Protein AF-A0A366EDT1-F1 (afdb_monomer_lite)

pLDDT: mean 86.09, std 11.13, range [44.91, 98.25]

Foldseek 3Di:
DPPVVVVVVVVVVVVVVVVVVVVVVVVVVVVVVVVVVVVVVVVVVVVVVVVVVVVVVVLVVVLVVLVVVVVVLLVLLVVLLVLLVVLLVLLCVLLVLLLCLLQVDALVCNLCCVPVPVPVSPLVVQDPVSLVVSCVSSVVSVVSDVSLDDVLVVLSVLLNVLSSVSSVLSNVCSVVSHRDRSLVDVVNVVSLCVQQPVNLVVQPCNHSCRSVVSNVSSVVVSVVSSCVSNVCPVVVVVSVVVSVVVVVVVVVVVVVVD

Sequence (258 aa):
MGILTSILAWLGGGSIVLFGLFKWIGKITNDRFKIKWQHENQKDIEGFKALVSSNTEFLKASLASLANEYSTAQERRLVAVENLWNCIILIRKYNSPIINFYSILLPKEYKTVLYENKEFLGVERISEDTLYDLNLKVDNIEQHRPFIGENLWNLFYLYRAFMLRMCYLFIKGRKKEDIKSWSEDKHLIEIANYLLGEKLKTVEVSSLSSLQTIIGLFEQKIITEMEKLISGKTASEISFNEAKKILELINEVDKDKY

Radius of gyration: 41.83 Å; chains: 1; bounding box: 77×28×142 Å

Organism: NCBI:txid189382

Secondary structure (DSSP, 8-state):
--HHHHHHHHHHHHHHHHHHHHHHHHHHHHHHHHHHHHHHHHHHHHHHHHHHHHHHHHHHHHHHHHHHHHHHHHHHHHHHHHHHHHHHHHHHHHHHHHHHHHHHS-GGGHHHHHHH-TTGGGGGG--HHHHHHHHHHHHGGGGGHHHH-HHHHHHHHHHHHHHHHHHHHHHHHHHHT-PPPGGG-HHHHHHHHHHHTHHHHTS-TTSTTHHHHHHHHHHHHHHHHHHHHHS-HHHHHHHHHHHHHHHHHHHHHHHTT-

Structure (mmCIF, N/CA/C/O backbone):
data_AF-A0A366EDT1-F1
#
_entry.id   AF-A0A366EDT1-F1
#
loop_
_atom_site.group_PDB
_atom_site.id
_atom_site.type_symbol
_atom_site.label_atom_id
_atom_site.label_alt_id
_atom_site.label_comp_id
_atom_site.label_asym_id
_atom_site.label_entity_id
_atom_site.label_seq_id
_atom_site.pdbx_PDB_ins_code
_atom_site.Cartn_x
_atom_site.Cartn_y
_atom_site.Cartn_z
_atom_site.occupancy
_atom_site.B_iso_or_equiv
_atom_site.auth_seq_id
_atom_site.auth_comp_id
_atom_site.auth_asym_id
_atom_site.auth_atom_id
_atom_site.pdbx_PDB_model_num
ATOM 1 N N . MET A 1 1 ? -47.237 8.305 110.931 1.00 52.00 1 MET A N 1
ATOM 2 C CA . MET A 1 1 ? -46.131 8.303 109.942 1.00 52.00 1 MET A CA 1
ATOM 3 C C . MET A 1 1 ? -46.242 7.213 108.856 1.00 52.00 1 MET A C 1
ATOM 5 O O . MET A 1 1 ? -45.344 7.141 108.036 1.00 52.00 1 MET A O 1
ATOM 9 N N . GLY A 1 2 ? -47.312 6.397 108.791 1.00 52.94 2 GLY A N 1
ATOM 10 C CA . GLY A 1 2 ? -47.432 5.298 107.804 1.00 52.94 2 GLY A CA 1
ATOM 11 C C . GLY A 1 2 ? -48.248 5.594 106.534 1.00 52.94 2 GLY A C 1
ATOM 12 O O . GLY A 1 2 ? -48.148 4.864 105.555 1.00 52.94 2 GLY A O 1
ATOM 13 N N . ILE A 1 3 ? -49.045 6.668 106.508 1.00 58.28 3 ILE A N 1
ATOM 14 C CA . ILE A 1 3 ? -49.923 6.977 105.360 1.00 58.28 3 ILE A CA 1
ATOM 15 C C . ILE A 1 3 ? -49.146 7.703 104.244 1.00 58.28 3 ILE A C 1
ATOM 17 O O . ILE A 1 3 ? -49.333 7.407 103.069 1.00 58.28 3 ILE A O 1
ATOM 21 N N . LEU A 1 4 ? -48.197 8.582 104.598 1.00 51.47 4 LEU A N 1
ATOM 22 C CA . LEU A 1 4 ? -47.372 9.308 103.621 1.00 51.47 4 LEU A CA 1
ATOM 23 C C . LEU A 1 4 ? -46.396 8.395 102.858 1.00 51.47 4 LEU A C 1
ATOM 25 O O . LEU A 1 4 ? -46.215 8.573 101.658 1.00 51.47 4 LEU A O 1
ATOM 29 N N . THR A 1 5 ? -45.807 7.394 103.519 1.00 58.28 5 THR A N 1
ATOM 30 C CA . THR A 1 5 ? -44.907 6.412 102.884 1.00 58.28 5 THR A CA 1
ATOM 31 C C . THR A 1 5 ? -45.653 5.463 101.947 1.00 58.28 5 THR A C 1
ATOM 33 O O . THR A 1 5 ? -45.122 5.083 100.908 1.00 58.28 5 THR A O 1
ATOM 36 N N . SER A 1 6 ? -46.911 5.147 102.264 1.00 58.25 6 SER A N 1
ATOM 37 C CA . SER A 1 6 ? -47.789 4.321 101.426 1.00 58.25 6 SER A CA 1
ATOM 38 C C . SER A 1 6 ? -48.203 5.045 100.139 1.00 58.25 6 SER A C 1
ATOM 40 O O . SER A 1 6 ? -48.176 4.454 99.062 1.00 58.25 6 SER A O 1
ATOM 42 N N . ILE A 1 7 ? -48.514 6.344 100.227 1.00 59.69 7 ILE A N 1
ATOM 43 C CA . ILE A 1 7 ? -48.848 7.184 99.063 1.00 59.69 7 ILE A CA 1
ATOM 44 C C . ILE A 1 7 ? -47.611 7.403 98.170 1.00 59.69 7 ILE A C 1
ATOM 46 O O . ILE A 1 7 ? -47.713 7.313 96.946 1.00 59.69 7 ILE A O 1
ATOM 50 N N . LEU A 1 8 ? -46.426 7.604 98.762 1.00 55.41 8 LEU A N 1
ATOM 51 C CA . LEU A 1 8 ? -45.152 7.698 98.033 1.00 55.41 8 LEU A CA 1
ATOM 52 C C . LEU A 1 8 ? -44.766 6.386 97.328 1.00 55.41 8 LEU A C 1
ATOM 54 O O . LEU A 1 8 ? -44.288 6.426 96.196 1.00 55.41 8 LEU A O 1
ATOM 58 N N . ALA A 1 9 ? -45.014 5.227 97.945 1.00 60.59 9 ALA A N 1
ATOM 59 C CA . ALA A 1 9 ? -44.767 3.921 97.328 1.00 60.59 9 ALA A CA 1
ATOM 60 C C . ALA A 1 9 ? -45.716 3.637 96.147 1.00 60.59 9 ALA A C 1
ATOM 62 O O . ALA A 1 9 ? -45.298 3.065 95.141 1.00 60.59 9 ALA A O 1
ATOM 63 N N . TRP A 1 10 ? -46.972 4.087 96.226 1.00 60.00 10 TRP A N 1
ATOM 64 C CA . TRP A 1 10 ? -47.948 3.950 95.138 1.00 60.00 10 TRP A CA 1
ATOM 65 C C . TRP A 1 10 ? -47.631 4.870 93.944 1.00 60.00 10 TRP A C 1
ATOM 67 O O . TRP A 1 10 ? -47.713 4.445 92.790 1.00 60.00 10 TRP A O 1
ATOM 77 N N . LEU A 1 11 ? -47.169 6.098 94.210 1.00 58.28 11 LEU A N 1
ATOM 78 C CA . LEU A 1 11 ? -46.681 7.031 93.182 1.00 58.28 11 LEU A CA 1
ATOM 79 C C . LEU A 1 11 ? -45.347 6.575 92.549 1.00 58.28 11 LEU A C 1
ATOM 81 O O . LEU A 1 11 ? -45.130 6.751 91.346 1.00 58.28 11 LEU A O 1
ATOM 85 N N . GLY A 1 12 ? -44.468 5.935 93.327 1.00 59.19 12 GLY A N 1
ATOM 86 C CA . GLY A 1 12 ? -43.217 5.335 92.844 1.00 59.19 12 GLY A CA 1
ATOM 87 C C . GLY A 1 12 ? -43.413 4.058 92.012 1.00 59.19 12 GLY A C 1
ATOM 88 O O . GLY A 1 12 ? -42.710 3.842 91.029 1.00 59.19 12 GLY A O 1
ATOM 89 N N . GLY A 1 13 ? -44.404 3.226 92.348 1.00 68.19 13 GLY A N 1
ATOM 90 C CA . GLY A 1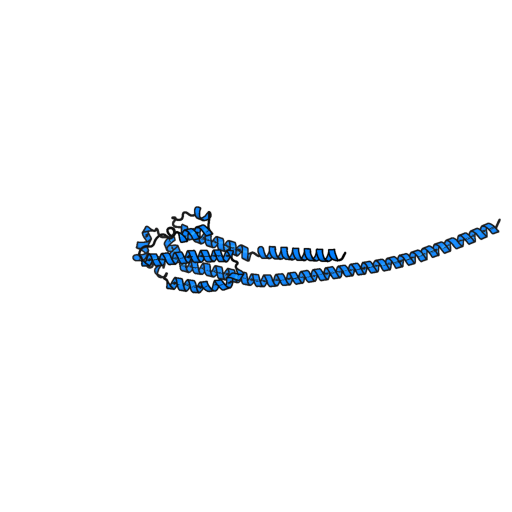 13 ? -44.733 2.023 91.574 1.00 68.19 13 GLY A CA 1
ATOM 91 C C . GLY A 1 13 ? -45.355 2.341 90.211 1.00 68.19 13 GLY A C 1
ATOM 92 O O . GLY A 1 13 ? -44.974 1.750 89.200 1.00 68.19 13 GLY A O 1
ATOM 93 N N . GLY A 1 14 ? -46.262 3.324 90.157 1.00 73.31 14 GLY A N 1
ATOM 94 C CA . GLY A 1 14 ? -46.914 3.742 88.910 1.00 73.31 14 GLY A CA 1
ATOM 95 C C . GLY A 1 14 ? -45.952 4.369 87.894 1.00 73.31 14 GLY A C 1
ATOM 96 O O . GLY A 1 14 ? -46.083 4.141 86.691 1.00 73.31 14 GLY A O 1
ATOM 97 N N . SER A 1 15 ? -44.940 5.101 88.364 1.00 74.31 15 SER A N 1
ATOM 98 C CA . SER A 1 15 ? -43.925 5.716 87.500 1.00 74.31 15 SER A CA 1
ATOM 99 C C . SER A 1 15 ? -43.010 4.683 86.835 1.00 74.31 15 SER A C 1
ATOM 101 O O . SER A 1 15 ? -42.705 4.835 85.655 1.00 74.31 15 SER A O 1
ATOM 103 N N . ILE A 1 16 ? -42.653 3.589 87.518 1.00 77.50 16 ILE A N 1
ATOM 104 C CA . ILE A 1 16 ? -41.868 2.483 86.936 1.00 77.50 16 ILE A CA 1
ATOM 105 C C . ILE A 1 16 ? -42.656 1.764 85.830 1.00 77.50 16 ILE A C 1
ATOM 107 O O . ILE A 1 16 ? -42.105 1.470 84.767 1.00 77.50 16 ILE A O 1
ATOM 111 N N . VAL A 1 17 ? -43.955 1.525 86.044 1.00 78.88 17 VAL A N 1
ATOM 112 C CA . VAL A 1 17 ? -44.836 0.899 85.041 1.00 78.88 17 VAL A CA 1
ATOM 113 C C . VAL A 1 17 ? -45.014 1.808 83.820 1.00 78.88 17 VAL A C 1
ATOM 115 O O . VAL A 1 17 ? -44.895 1.339 82.687 1.00 78.88 17 VAL A O 1
ATOM 118 N N . LEU A 1 18 ? -45.215 3.115 84.028 1.00 77.81 18 LEU A N 1
ATOM 119 C CA . LEU A 1 18 ? -45.274 4.106 82.947 1.00 77.81 18 LEU A CA 1
ATOM 120 C C . LEU A 1 18 ? -43.960 4.176 82.165 1.00 77.81 18 LEU A C 1
ATOM 122 O O . LEU A 1 18 ? -43.984 4.150 80.937 1.00 77.81 18 LEU A O 1
ATOM 126 N N . PHE A 1 19 ? -42.811 4.199 82.844 1.00 81.38 19 PHE A N 1
ATOM 127 C CA . PHE A 1 19 ? -41.500 4.208 82.188 1.00 81.38 19 PHE A CA 1
ATOM 128 C C . PHE A 1 19 ? -41.272 2.934 81.360 1.00 81.38 19 PHE A C 1
ATOM 130 O O . PHE A 1 19 ? -40.742 2.997 80.250 1.00 81.38 19 PHE A O 1
ATOM 137 N N . GLY A 1 20 ? -41.723 1.781 81.868 1.00 83.44 20 GLY A N 1
ATOM 138 C CA . GLY A 1 20 ? -41.719 0.510 81.145 1.00 83.44 20 GLY A CA 1
ATOM 139 C C . GLY A 1 20 ? -42.584 0.543 79.882 1.00 83.44 20 GLY A C 1
ATOM 140 O O . GLY A 1 20 ? -42.119 0.135 78.817 1.00 83.44 20 GLY A O 1
ATOM 141 N N . LEU A 1 21 ? -43.800 1.093 79.972 1.00 82.56 21 LEU A N 1
ATOM 142 C CA . LEU A 1 21 ? -44.710 1.266 78.833 1.00 82.56 21 LEU A CA 1
ATOM 143 C C . LEU A 1 21 ? -44.154 2.242 77.790 1.00 82.56 21 LEU A C 1
ATOM 145 O O . LEU A 1 21 ? -44.140 1.913 76.606 1.00 82.56 21 LEU A O 1
ATOM 149 N N . PHE A 1 22 ? -43.624 3.397 78.203 1.00 85.19 22 PHE A N 1
ATOM 150 C CA . PHE A 1 22 ? -42.983 4.352 77.293 1.00 85.19 22 PHE A CA 1
ATOM 151 C C . PHE A 1 22 ? -41.761 3.749 76.596 1.00 85.19 22 PHE A C 1
ATOM 153 O O . PHE A 1 22 ? -41.599 3.911 75.387 1.00 85.19 22 PHE A O 1
ATOM 160 N N . LYS A 1 23 ? -40.926 2.997 77.325 1.00 87.50 23 LYS A N 1
ATOM 161 C CA . LYS A 1 23 ? -39.772 2.294 76.750 1.00 87.50 23 LYS A CA 1
ATOM 162 C C . LYS A 1 23 ? -40.200 1.204 75.764 1.00 87.50 23 LYS A C 1
ATOM 164 O O . LYS A 1 23 ? -39.553 1.036 74.735 1.00 87.50 23 LYS A O 1
ATOM 169 N N . TRP A 1 24 ? -41.283 0.481 76.047 1.00 89.19 24 TRP A N 1
ATOM 170 C CA . TRP A 1 24 ? -41.837 -0.540 75.153 1.00 89.19 24 TRP A CA 1
ATOM 171 C C . TRP A 1 24 ? -42.438 0.070 73.879 1.00 89.19 24 TRP A C 1
ATOM 173 O O . TRP A 1 24 ? -42.116 -0.383 72.782 1.00 89.19 24 TRP A O 1
ATOM 183 N N . ILE A 1 25 ? -43.221 1.146 74.006 1.00 88.06 25 ILE A N 1
ATOM 184 C CA . ILE A 1 25 ? -43.782 1.892 72.868 1.00 88.06 25 ILE A CA 1
ATOM 185 C C . ILE A 1 25 ? -42.657 2.479 72.012 1.00 88.06 25 ILE A C 1
ATOM 187 O O . ILE A 1 25 ? -42.660 2.290 70.798 1.00 88.06 25 ILE A O 1
ATOM 191 N N . GLY A 1 26 ? -41.668 3.125 72.637 1.00 87.94 26 GLY A N 1
ATOM 192 C CA . GLY A 1 26 ? -40.503 3.680 71.947 1.00 87.94 26 GLY A CA 1
ATOM 193 C C . GLY A 1 26 ? -39.667 2.612 71.242 1.00 87.94 26 GLY A C 1
ATOM 194 O O . GLY A 1 26 ? -39.193 2.827 70.131 1.00 87.94 26 GLY A O 1
ATOM 195 N N . LYS A 1 27 ? -39.532 1.424 71.843 1.00 90.94 27 LYS A N 1
ATOM 196 C CA . LYS A 1 27 ? -38.883 0.281 71.195 1.00 90.94 27 LYS A CA 1
ATOM 197 C C . LYS A 1 27 ? -39.671 -0.184 69.968 1.00 90.94 27 LYS A C 1
ATOM 199 O O . LYS A 1 27 ? -39.079 -0.357 68.913 1.00 90.94 27 LYS A O 1
ATOM 204 N N . ILE A 1 28 ? -40.993 -0.327 70.072 1.00 90.50 28 ILE A N 1
ATOM 205 C CA . ILE A 1 28 ? -41.845 -0.774 68.959 1.00 90.50 28 ILE A CA 1
ATOM 206 C C . ILE A 1 28 ? -41.841 0.218 67.797 1.00 90.50 28 ILE A C 1
ATOM 208 O O . ILE A 1 28 ? -41.778 -0.199 66.640 1.00 90.50 28 ILE A O 1
ATOM 212 N N . THR A 1 29 ? -41.923 1.520 68.071 1.00 88.69 29 THR A N 1
ATOM 213 C CA . THR A 1 29 ? -41.887 2.535 67.013 1.00 88.69 29 THR A CA 1
ATOM 214 C C . THR A 1 29 ? -40.518 2.583 66.350 1.00 88.69 29 THR A C 1
ATOM 216 O O . THR A 1 29 ? -40.460 2.611 65.123 1.00 88.69 29 THR A O 1
ATOM 219 N N . ASN A 1 30 ? -39.434 2.499 67.126 1.00 90.94 30 ASN A N 1
ATOM 220 C CA . ASN A 1 30 ? -38.075 2.452 66.593 1.00 90.94 30 ASN A CA 1
ATOM 221 C C . ASN A 1 30 ? -37.826 1.180 65.767 1.00 90.94 30 ASN A C 1
ATOM 223 O O . ASN A 1 30 ? -37.273 1.262 64.675 1.00 90.94 30 ASN A O 1
ATOM 227 N N . ASP A 1 31 ? -38.302 0.019 66.225 1.00 91.12 31 ASP A N 1
ATOM 228 C CA . ASP A 1 31 ? -38.189 -1.245 65.490 1.00 91.12 31 ASP A CA 1
ATOM 229 C C . ASP A 1 31 ? -38.981 -1.189 64.172 1.00 91.12 31 ASP A C 1
ATOM 231 O O . ASP A 1 31 ? -38.463 -1.573 63.126 1.00 91.12 31 ASP A O 1
ATOM 235 N N . ARG A 1 32 ? -40.202 -0.632 64.170 1.00 87.00 32 ARG A N 1
ATOM 236 C CA . ARG A 1 32 ? -40.991 -0.440 62.938 1.00 87.00 32 ARG A CA 1
ATOM 237 C C . ARG A 1 32 ? -40.343 0.546 61.974 1.00 87.00 32 ARG A C 1
ATOM 239 O O . ARG A 1 32 ? -40.318 0.288 60.772 1.00 87.00 32 ARG A O 1
ATOM 246 N N . PHE A 1 33 ? -39.828 1.660 62.487 1.00 91.12 33 PHE A N 1
ATOM 247 C CA . PHE A 1 33 ? -39.153 2.666 61.673 1.00 91.12 33 PHE A CA 1
ATOM 248 C C . PHE A 1 33 ? -37.872 2.095 61.063 1.00 91.12 33 PHE A C 1
ATOM 250 O O . PHE A 1 33 ? -37.641 2.241 59.868 1.00 91.12 33 PHE A O 1
ATOM 257 N N . LYS A 1 34 ? -37.097 1.347 61.855 1.00 92.06 34 LYS A N 1
ATOM 258 C CA . LYS A 1 34 ? -35.897 0.643 61.406 1.00 92.06 34 LYS A CA 1
ATOM 259 C C . LYS A 1 34 ? -36.209 -0.405 60.341 1.00 92.06 34 LYS A C 1
ATOM 261 O O . LYS A 1 34 ? -35.510 -0.443 59.338 1.00 92.06 34 LYS A O 1
ATOM 266 N N . ILE A 1 35 ? -37.256 -1.216 60.519 1.00 90.50 35 ILE A N 1
ATOM 267 C CA . ILE A 1 35 ? -37.679 -2.210 59.518 1.00 90.50 35 ILE A CA 1
ATOM 268 C C . ILE A 1 35 ? -38.091 -1.520 58.217 1.00 90.50 35 ILE A C 1
ATOM 270 O O . ILE A 1 35 ? -37.668 -1.944 57.146 1.00 90.50 35 ILE A O 1
ATOM 274 N N . LYS A 1 36 ? -38.882 -0.442 58.295 1.00 89.06 36 LYS A N 1
ATOM 275 C CA . LYS A 1 36 ? -39.311 0.309 57.109 1.00 89.06 36 LYS A CA 1
ATOM 276 C C . LYS A 1 36 ? -38.118 0.932 56.377 1.00 89.06 36 LYS A C 1
ATOM 278 O O . LYS A 1 36 ? -37.989 0.737 55.176 1.00 89.06 36 LYS A O 1
ATOM 283 N N . TRP A 1 37 ? -37.220 1.582 57.114 1.00 88.56 37 TRP A N 1
ATOM 284 C CA . TRP A 1 37 ? -35.987 2.166 56.585 1.00 88.56 37 TRP A CA 1
ATOM 285 C C . TRP A 1 37 ? -35.076 1.115 55.940 1.00 88.56 37 TRP A C 1
ATOM 287 O O . TRP A 1 37 ? -34.548 1.319 54.852 1.00 88.56 37 TRP A O 1
ATOM 297 N N . GLN A 1 38 ? -34.905 -0.043 56.584 1.00 90.88 38 GLN A N 1
ATOM 298 C CA . GLN A 1 38 ? -34.144 -1.156 56.017 1.00 90.88 38 GLN A CA 1
ATOM 299 C C . GLN A 1 38 ? -34.791 -1.678 54.736 1.00 90.88 38 GLN A C 1
ATOM 301 O O . GLN A 1 38 ? -34.080 -1.950 53.778 1.00 90.88 38 GLN A O 1
ATOM 306 N N . HIS A 1 39 ? -36.118 -1.790 54.698 1.00 89.06 39 HIS A N 1
ATOM 307 C CA . HIS A 1 39 ? -36.838 -2.268 53.524 1.00 89.06 39 HIS A CA 1
ATOM 308 C C . HIS A 1 39 ? -36.783 -1.274 52.352 1.00 89.06 39 HIS A C 1
ATOM 310 O O . HIS A 1 39 ? -36.692 -1.705 51.202 1.00 89.06 39 HIS A O 1
ATOM 316 N N . GLU A 1 40 ? -36.840 0.032 52.621 1.00 86.31 40 GLU A N 1
ATOM 317 C CA . GLU A 1 40 ? -36.658 1.086 51.612 1.00 86.31 40 GLU A CA 1
ATOM 318 C C . GLU A 1 40 ? -35.226 1.062 51.067 1.00 86.31 40 GLU A C 1
ATOM 320 O O . GLU A 1 40 ? -35.043 0.868 49.869 1.00 86.31 40 GLU A O 1
ATOM 325 N N . ASN A 1 41 ? -34.213 1.062 51.938 1.00 83.88 41 ASN A N 1
ATOM 326 C CA . ASN A 1 41 ? -32.817 0.941 51.510 1.00 83.88 41 ASN A CA 1
ATOM 327 C C . ASN A 1 41 ? -32.540 -0.351 50.727 1.00 83.88 41 ASN A C 1
ATOM 329 O O . ASN A 1 41 ? -31.772 -0.340 49.770 1.00 83.88 41 ASN A O 1
ATOM 333 N N . GLN A 1 42 ? -33.139 -1.478 51.122 1.00 89.69 42 GLN A N 1
ATOM 334 C CA . GLN A 1 42 ? -32.981 -2.748 50.414 1.00 89.69 42 GLN A CA 1
ATOM 335 C C . GLN A 1 42 ? -33.572 -2.666 49.000 1.00 89.69 42 GLN A C 1
ATOM 337 O O . GLN A 1 42 ? -32.930 -3.113 48.052 1.00 89.69 42 GLN A O 1
ATOM 342 N N . LYS A 1 43 ? -34.757 -2.053 48.853 1.00 87.56 43 LYS A N 1
ATOM 343 C CA . LYS A 1 43 ? -35.384 -1.811 47.547 1.00 87.56 43 LYS A CA 1
ATOM 344 C C . LYS A 1 43 ? -34.526 -0.911 46.670 1.00 87.56 43 LYS A C 1
ATOM 346 O O . LYS A 1 43 ? -34.343 -1.228 45.499 1.00 87.56 43 LYS A O 1
ATOM 351 N N . ASP A 1 44 ? -33.979 0.160 47.232 1.00 81.62 44 ASP A N 1
ATOM 352 C CA . ASP A 1 44 ? -33.122 1.077 46.485 1.00 81.62 44 ASP A CA 1
ATOM 353 C C . ASP A 1 44 ? -31.833 0.374 46.044 1.00 81.62 44 ASP A C 1
ATOM 355 O O . ASP A 1 44 ? -31.449 0.460 44.881 1.00 81.62 44 ASP A O 1
ATOM 359 N N . ILE A 1 45 ? -31.204 -0.420 46.921 1.00 84.06 45 ILE A N 1
ATOM 360 C CA . ILE A 1 45 ? -30.021 -1.228 46.579 1.00 84.06 45 ILE A CA 1
ATOM 361 C C . ILE A 1 45 ? -30.335 -2.241 45.473 1.00 84.06 45 ILE A C 1
ATOM 363 O O . ILE A 1 45 ? -29.525 -2.424 44.564 1.00 84.06 45 ILE A O 1
ATOM 367 N N . GLU A 1 46 ? -31.476 -2.923 45.540 1.00 84.19 46 GLU A N 1
ATOM 368 C CA . GLU A 1 46 ? -31.905 -3.864 44.501 1.00 84.19 46 GLU A CA 1
ATOM 369 C C . GLU A 1 46 ? -32.197 -3.148 43.179 1.00 84.19 46 GLU A C 1
ATOM 371 O O . GLU A 1 46 ? -31.769 -3.623 42.127 1.00 84.19 46 GLU A O 1
ATOM 376 N N . GLY A 1 47 ? -32.825 -1.971 43.231 1.00 84.62 47 GLY A N 1
ATOM 377 C CA . GLY A 1 47 ? -33.054 -1.109 42.074 1.00 84.62 47 GLY A CA 1
ATOM 378 C C . GLY A 1 47 ? -31.750 -0.646 41.423 1.00 84.62 47 GLY A C 1
ATOM 379 O O . GLY A 1 47 ? -31.580 -0.794 40.213 1.00 84.62 47 GLY A O 1
ATOM 380 N N . PHE A 1 48 ? -30.787 -0.173 42.218 1.00 77.75 48 PHE A N 1
ATOM 381 C CA . PHE A 1 48 ? -29.461 0.208 41.728 1.00 77.75 48 PHE A CA 1
ATOM 382 C C . PHE A 1 48 ? -28.701 -0.983 41.147 1.00 77.75 48 PHE A C 1
ATOM 384 O O . PHE A 1 48 ? -28.103 -0.862 40.081 1.00 77.75 48 PHE A O 1
ATOM 391 N N . LYS A 1 49 ? -28.749 -2.156 41.788 1.00 81.88 49 LYS A N 1
ATOM 392 C CA . LYS A 1 49 ? -28.136 -3.376 41.240 1.00 81.88 49 LYS A CA 1
ATOM 393 C C . LYS A 1 49 ? -28.764 -3.780 39.910 1.00 81.88 49 LYS A C 1
ATOM 395 O O . LYS A 1 49 ? -28.029 -4.141 38.996 1.00 81.88 49 LYS A O 1
ATOM 400 N N . ALA A 1 50 ? -30.088 -3.701 39.789 1.00 82.31 50 ALA A N 1
ATOM 401 C CA . ALA A 1 50 ? -30.793 -4.002 38.549 1.00 82.31 50 ALA A CA 1
ATOM 402 C C . ALA A 1 50 ? -30.416 -3.014 37.433 1.00 82.31 50 ALA A C 1
ATOM 404 O O . ALA A 1 50 ? -30.120 -3.444 36.321 1.00 82.31 50 ALA A O 1
ATOM 405 N N . LEU A 1 51 ? -30.335 -1.715 37.741 1.00 77.62 51 LEU A N 1
ATOM 406 C CA . LEU A 1 51 ? -29.865 -0.682 36.810 1.00 77.62 51 LEU A CA 1
ATOM 407 C C . LEU A 1 51 ? -28.418 -0.922 36.367 1.00 77.62 51 LEU A C 1
ATOM 409 O O . LEU A 1 51 ? -28.135 -0.918 35.173 1.00 77.62 51 LEU A O 1
ATOM 413 N N . VAL A 1 52 ? -27.508 -1.196 37.304 1.00 78.19 52 VAL A N 1
ATOM 414 C CA . VAL A 1 52 ? -26.104 -1.504 36.991 1.00 78.19 52 VAL A CA 1
ATOM 415 C C . VAL A 1 52 ? -25.996 -2.777 36.145 1.00 78.19 52 VAL A C 1
ATOM 417 O O . VAL A 1 52 ? -25.245 -2.802 35.168 1.00 78.19 52 VAL A O 1
ATOM 420 N N . SER A 1 53 ? -26.758 -3.826 36.465 1.00 80.94 53 SER A N 1
ATOM 421 C CA . SER A 1 53 ? -26.785 -5.068 35.679 1.00 80.94 53 SER A CA 1
ATOM 422 C C . SER A 1 53 ? -27.308 -4.822 34.263 1.00 80.94 53 SER A C 1
ATOM 424 O O . SER A 1 53 ? -26.663 -5.210 33.295 1.00 80.94 53 SER A O 1
ATOM 426 N N . SER A 1 54 ? -28.417 -4.093 34.124 1.00 81.56 54 SER A N 1
ATOM 427 C CA . SER A 1 54 ? -28.988 -3.737 32.822 1.00 81.56 54 SER A CA 1
ATOM 428 C C . SER A 1 54 ? -28.022 -2.889 31.989 1.00 81.56 54 SER A C 1
ATOM 430 O O . SER A 1 54 ? -27.833 -3.151 30.803 1.00 81.56 54 SER A O 1
ATOM 432 N N . ASN A 1 55 ? -27.371 -1.893 32.598 1.00 77.25 55 ASN A N 1
ATOM 433 C CA . ASN A 1 55 ? -26.403 -1.037 31.910 1.00 77.25 55 ASN A CA 1
ATOM 434 C C . ASN A 1 55 ? -25.164 -1.829 31.479 1.00 77.25 55 ASN A C 1
ATOM 436 O O . ASN A 1 55 ? -24.671 -1.652 30.367 1.00 77.25 55 ASN A O 1
ATOM 440 N N . THR A 1 56 ? -24.666 -2.735 32.323 1.00 81.62 56 THR A N 1
ATOM 441 C CA . THR A 1 56 ? -23.523 -3.588 31.967 1.00 81.62 56 THR A CA 1
ATOM 442 C C . THR A 1 56 ? -23.861 -4.596 30.870 1.00 81.62 56 THR A C 1
ATOM 444 O O . THR A 1 56 ? -23.019 -4.845 30.008 1.00 81.62 56 THR A O 1
ATOM 447 N N . GLU A 1 57 ? -25.075 -5.148 30.844 1.00 84.62 57 GLU A N 1
ATOM 448 C CA . GLU A 1 57 ? -25.555 -5.997 29.747 1.00 84.62 57 GLU A CA 1
ATOM 449 C C . GLU A 1 57 ? -25.703 -5.219 28.439 1.00 84.62 57 GLU A C 1
ATOM 451 O O . GLU A 1 57 ? -25.211 -5.673 27.406 1.00 84.62 57 GLU A O 1
ATOM 456 N N . PHE A 1 58 ? -26.289 -4.021 28.482 1.00 80.12 58 PHE A N 1
ATOM 457 C CA . PHE A 1 58 ? -26.397 -3.142 27.318 1.00 80.12 58 PHE A CA 1
ATOM 458 C C . PHE A 1 58 ? -25.021 -2.757 26.756 1.00 80.12 58 PHE A C 1
ATOM 460 O O . PHE A 1 58 ? -24.799 -2.837 25.545 1.00 80.12 58 PHE A O 1
ATOM 467 N N . LEU A 1 59 ? -24.070 -2.401 27.628 1.00 77.88 59 LEU A N 1
ATOM 468 C CA . LEU A 1 59 ? -22.686 -2.119 27.242 1.00 77.88 59 LEU A CA 1
ATOM 469 C C . LEU A 1 59 ? -22.031 -3.333 26.585 1.00 77.88 59 LEU A C 1
ATOM 471 O O . LEU A 1 59 ? -21.425 -3.203 25.526 1.00 77.88 59 LEU A O 1
ATOM 475 N N . LYS A 1 60 ? -22.177 -4.523 27.176 1.00 81.31 60 LYS A N 1
ATOM 476 C CA . LYS A 1 60 ? -21.645 -5.765 26.601 1.00 81.31 60 LYS A CA 1
ATOM 477 C C . LYS A 1 60 ? -22.257 -6.070 25.236 1.00 81.31 60 LYS A C 1
ATOM 479 O O . LYS A 1 60 ? -21.516 -6.417 24.323 1.00 81.31 60 LYS A O 1
ATOM 484 N N . ALA A 1 61 ? -23.572 -5.924 25.084 1.00 82.19 61 ALA A N 1
ATOM 485 C CA . ALA A 1 61 ? -24.262 -6.159 23.819 1.00 82.19 61 ALA A CA 1
ATOM 486 C C . ALA A 1 61 ? -23.820 -5.161 22.736 1.00 82.19 61 ALA A C 1
ATOM 488 O O . ALA A 1 61 ? -23.527 -5.561 21.610 1.00 82.19 61 ALA A O 1
ATOM 489 N N . SER A 1 62 ? -23.688 -3.881 23.093 1.00 74.81 62 SER A N 1
ATOM 490 C CA . SER A 1 62 ? -23.210 -2.829 22.187 1.00 74.81 62 SER A CA 1
ATOM 491 C C . SER A 1 62 ? -21.758 -3.067 21.766 1.00 74.81 62 SER A C 1
ATOM 493 O O . SER A 1 62 ? -21.440 -3.015 20.580 1.00 74.81 62 SER A O 1
ATOM 495 N N . LEU A 1 63 ? -20.882 -3.412 22.717 1.00 76.31 63 LEU A N 1
ATOM 496 C CA . LEU A 1 63 ? -19.490 -3.773 22.438 1.00 76.31 63 LEU A CA 1
ATOM 497 C C . LEU A 1 63 ? -19.386 -5.025 21.561 1.00 76.31 63 LEU A C 1
ATOM 499 O O . LEU A 1 63 ? -18.548 -5.064 20.665 1.00 76.31 63 LEU A O 1
ATOM 503 N N . ALA A 1 64 ? -20.235 -6.031 21.782 1.00 78.50 64 ALA A N 1
ATOM 504 C CA . ALA A 1 64 ? -20.272 -7.236 20.959 1.00 78.50 64 ALA A CA 1
ATOM 505 C C . ALA A 1 64 ? -20.737 -6.942 19.523 1.00 78.50 64 ALA A C 1
ATOM 507 O O . ALA A 1 64 ? -20.141 -7.455 18.577 1.00 78.50 64 ALA A O 1
ATOM 508 N N . SER A 1 65 ? -21.753 -6.088 19.350 1.00 76.75 65 SER A N 1
ATOM 509 C CA . SER A 1 65 ? -22.216 -5.650 18.026 1.00 76.75 65 SER A CA 1
ATOM 510 C C . SER A 1 65 ? -21.116 -4.902 17.275 1.00 76.75 65 SER A C 1
ATOM 512 O O . SER A 1 65 ? -20.799 -5.258 16.141 1.00 76.75 65 SER A O 1
ATOM 514 N N . LEU A 1 66 ? -20.472 -3.934 17.938 1.00 75.25 66 LEU A N 1
ATOM 515 C CA . LEU A 1 66 ? -19.340 -3.197 17.379 1.00 75.25 66 LEU A CA 1
ATOM 516 C C . LEU A 1 66 ? -18.207 -4.151 16.993 1.00 75.25 66 LEU A C 1
ATOM 518 O O . LEU A 1 66 ? -17.727 -4.107 15.866 1.00 75.25 66 LEU A O 1
ATOM 522 N N . ALA A 1 67 ? -17.813 -5.059 17.888 1.00 75.56 67 ALA A N 1
ATOM 523 C CA . ALA A 1 67 ? -16.760 -6.033 17.613 1.00 75.56 67 ALA A CA 1
ATOM 524 C C . ALA A 1 67 ? -17.069 -6.901 16.380 1.00 75.56 67 ALA A C 1
ATOM 526 O O . ALA A 1 67 ? -16.171 -7.171 15.582 1.00 75.56 67 ALA A O 1
ATOM 527 N N . ASN A 1 68 ? -18.329 -7.303 16.189 1.00 78.19 68 ASN A N 1
ATOM 528 C CA . ASN A 1 68 ? -18.745 -8.118 15.049 1.00 78.19 68 ASN A CA 1
ATOM 529 C C . ASN A 1 68 ? -18.732 -7.334 13.720 1.00 78.19 68 ASN A C 1
ATOM 531 O O . ASN A 1 68 ? -18.220 -7.817 12.705 1.00 78.19 68 ASN A O 1
ATOM 535 N N . GLU A 1 69 ? -19.236 -6.097 13.727 1.00 75.00 69 GLU A N 1
ATOM 536 C CA . GLU A 1 69 ? -19.165 -5.192 12.571 1.00 75.00 69 GLU A CA 1
ATOM 537 C C . GLU A 1 69 ? -17.712 -4.895 12.184 1.00 75.00 69 GLU A C 1
ATOM 539 O O . GLU A 1 69 ? -17.338 -4.996 11.010 1.00 75.00 69 GLU A O 1
ATOM 544 N N . TYR A 1 70 ? -16.865 -4.616 13.180 1.00 76.88 70 TYR A N 1
ATOM 545 C CA . TYR A 1 70 ? -15.435 -4.422 12.975 1.00 76.88 70 TYR A CA 1
ATOM 546 C C . TYR A 1 70 ? -14.768 -5.670 12.416 1.00 76.88 70 TYR A C 1
ATOM 548 O O . TYR A 1 70 ? -13.955 -5.543 11.506 1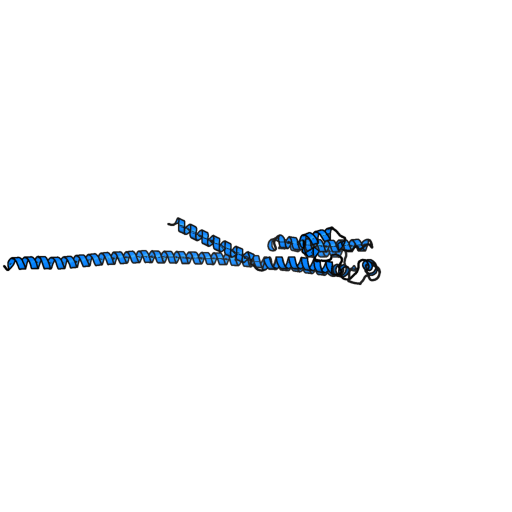.00 76.88 70 TYR A O 1
ATOM 556 N N . SER A 1 71 ? -15.122 -6.865 12.893 1.00 80.50 71 SER A N 1
ATOM 557 C CA . SER A 1 71 ? -14.550 -8.107 12.373 1.00 80.50 71 SER A CA 1
ATOM 558 C C . SER A 1 71 ? -14.847 -8.290 10.883 1.00 80.50 71 SER A C 1
ATOM 560 O O . SER A 1 71 ? -13.946 -8.623 10.117 1.00 80.50 71 SER A O 1
ATOM 562 N N . THR A 1 72 ? -16.080 -8.010 10.451 1.00 85.19 72 THR A N 1
ATOM 563 C CA . THR A 1 72 ? -16.474 -8.128 9.036 1.00 85.19 72 THR A CA 1
ATOM 564 C C . THR A 1 72 ? -15.774 -7.079 8.165 1.00 85.19 72 THR A C 1
ATOM 566 O O . THR A 1 72 ? -15.295 -7.371 7.066 1.00 85.19 72 THR A O 1
ATOM 569 N N . ALA A 1 73 ? -15.691 -5.835 8.644 1.00 86.56 73 ALA A N 1
ATOM 570 C CA . ALA A 1 73 ? -14.983 -4.770 7.937 1.00 86.56 73 ALA A CA 1
ATOM 571 C C . ALA A 1 73 ? -13.473 -5.050 7.849 1.00 86.56 73 ALA A C 1
ATOM 573 O O . ALA A 1 73 ? -12.856 -4.807 6.807 1.00 86.56 73 ALA A O 1
ATOM 574 N N . GLN A 1 74 ? -12.890 -5.594 8.919 1.00 86.19 74 GLN A N 1
ATOM 575 C CA . GLN A 1 74 ? -11.485 -5.975 8.980 1.00 86.19 74 GLN A CA 1
ATOM 576 C C . GLN A 1 74 ? -11.178 -7.120 8.017 1.00 86.19 74 GLN A C 1
ATOM 578 O O . GLN A 1 74 ? -10.169 -7.062 7.323 1.00 86.19 74 GLN A O 1
ATOM 583 N N . GLU A 1 75 ? -12.055 -8.115 7.900 1.00 90.12 75 GLU A N 1
ATOM 584 C CA . GLU A 1 75 ? -11.896 -9.198 6.927 1.00 90.12 75 GLU A CA 1
ATOM 585 C C . GLU A 1 75 ? -11.859 -8.661 5.488 1.00 90.12 75 GLU A C 1
ATOM 587 O O . GLU A 1 75 ? -10.927 -8.948 4.736 1.00 90.12 75 GLU A O 1
ATOM 592 N N . ARG A 1 76 ? -12.799 -7.778 5.118 1.00 93.06 76 ARG A N 1
ATOM 593 C CA . ARG A 1 76 ? -12.796 -7.130 3.790 1.00 93.06 76 ARG A CA 1
ATOM 594 C C . ARG A 1 76 ? -11.535 -6.306 3.542 1.00 93.06 76 ARG A C 1
ATOM 596 O O . ARG A 1 76 ? -11.026 -6.277 2.423 1.00 93.06 76 ARG A O 1
ATOM 603 N N . ARG A 1 77 ? -11.029 -5.640 4.578 1.00 93.38 77 ARG A N 1
ATOM 604 C CA . ARG A 1 77 ? -9.777 -4.880 4.538 1.00 93.38 77 ARG A CA 1
ATOM 605 C C . ARG A 1 77 ? -8.563 -5.781 4.341 1.00 93.38 77 ARG A C 1
ATOM 607 O O . ARG A 1 77 ? -7.713 -5.439 3.529 1.00 93.38 77 ARG A O 1
ATOM 614 N N . LEU A 1 78 ? -8.497 -6.927 5.015 1.00 93.94 78 LEU A N 1
ATOM 615 C CA . LEU A 1 78 ? -7.430 -7.911 4.816 1.00 93.94 78 LEU A CA 1
ATOM 616 C C . LEU A 1 78 ? -7.413 -8.416 3.370 1.00 93.94 78 LEU A C 1
ATOM 618 O O . LEU A 1 78 ? -6.371 -8.347 2.723 1.00 93.94 78 LEU A O 1
ATOM 622 N N . VAL A 1 79 ? -8.574 -8.804 2.836 1.00 96.31 79 VAL A N 1
ATOM 623 C CA . VAL A 1 79 ? -8.716 -9.238 1.434 1.00 96.31 79 VAL A CA 1
ATOM 624 C C . VAL A 1 79 ? -8.292 -8.132 0.462 1.00 96.31 79 VAL A C 1
ATOM 626 O O . VAL A 1 79 ? -7.586 -8.377 -0.513 1.00 96.31 79 VAL A O 1
ATOM 629 N N . ALA A 1 80 ? -8.694 -6.890 0.727 1.00 96.94 80 ALA A N 1
ATOM 630 C CA . ALA A 1 80 ? -8.325 -5.744 -0.096 1.00 96.94 80 ALA A CA 1
ATOM 631 C C . ALA A 1 80 ? -6.807 -5.484 -0.101 1.00 96.94 80 ALA A C 1
ATOM 633 O O . ALA A 1 80 ? -6.229 -5.225 -1.158 1.00 96.94 80 ALA A O 1
ATOM 634 N N . VAL A 1 81 ? -6.155 -5.588 1.061 1.00 97.12 81 VAL A N 1
ATOM 635 C CA . VAL A 1 81 ? -4.698 -5.454 1.194 1.00 97.12 81 VAL A CA 1
ATOM 636 C C . VAL A 1 81 ? -3.966 -6.590 0.483 1.00 97.12 81 VAL A C 1
ATOM 638 O O . VAL A 1 81 ? -3.007 -6.330 -0.243 1.00 97.12 81 VAL A O 1
ATOM 641 N N . GLU A 1 82 ? -4.431 -7.828 0.646 1.00 97.81 82 GLU A N 1
ATOM 642 C CA . GLU A 1 82 ? -3.877 -8.999 -0.034 1.00 97.81 82 GLU A CA 1
ATOM 643 C C . GLU A 1 82 ? -3.952 -8.842 -1.558 1.00 97.81 82 GLU A C 1
ATOM 645 O O . GLU A 1 82 ? -2.944 -8.991 -2.252 1.00 97.81 82 GLU A O 1
ATOM 650 N N . ASN A 1 83 ? -5.115 -8.448 -2.085 1.00 97.94 83 ASN A N 1
ATOM 651 C CA . ASN A 1 83 ? -5.292 -8.196 -3.513 1.00 97.94 83 ASN A CA 1
ATOM 652 C C . ASN A 1 83 ? -4.372 -7.080 -4.020 1.00 97.94 83 ASN A C 1
ATOM 654 O O . ASN A 1 83 ? -3.780 -7.214 -5.091 1.00 97.94 83 ASN A O 1
ATOM 658 N N . LEU A 1 84 ? -4.189 -6.008 -3.243 1.00 98.25 84 LEU A N 1
ATOM 659 C CA . LEU A 1 84 ? -3.284 -4.919 -3.613 1.00 98.25 84 LEU A CA 1
ATOM 660 C C . LEU A 1 84 ? -1.827 -5.393 -3.660 1.00 98.25 84 LEU A C 1
ATOM 662 O O . LEU A 1 84 ? -1.096 -5.060 -4.595 1.00 98.25 84 LEU A O 1
ATOM 666 N N . TRP A 1 85 ? -1.407 -6.214 -2.696 1.00 98.19 85 TRP A N 1
ATOM 667 C CA . TRP A 1 85 ? -0.072 -6.808 -2.699 1.00 98.19 85 TRP A CA 1
ATOM 668 C C . TRP A 1 85 ? 0.134 -7.767 -3.877 1.00 98.19 85 TRP A C 1
ATOM 670 O O . TRP A 1 85 ? 1.167 -7.713 -4.548 1.00 98.19 85 TRP A O 1
ATOM 680 N N . ASN A 1 86 ? -0.874 -8.575 -4.207 1.00 98.00 86 ASN A N 1
ATOM 681 C CA . ASN A 1 86 ? -0.855 -9.438 -5.386 1.00 98.00 86 ASN A CA 1
ATOM 682 C C . ASN A 1 86 ? -0.700 -8.626 -6.682 1.00 98.00 86 ASN A C 1
ATOM 684 O O . ASN A 1 86 ? 0.088 -9.008 -7.551 1.00 98.00 86 ASN A O 1
ATOM 688 N N . CYS A 1 87 ? -1.362 -7.468 -6.800 1.00 98.06 87 CYS A N 1
ATOM 689 C CA . CYS A 1 87 ? -1.152 -6.548 -7.921 1.00 98.06 87 CYS A CA 1
ATOM 690 C C . CYS A 1 87 ? 0.289 -6.017 -7.974 1.00 98.06 87 CYS A C 1
ATOM 692 O O . CYS A 1 87 ? 0.867 -5.946 -9.057 1.00 98.06 87 CYS A O 1
ATOM 694 N N . ILE A 1 88 ? 0.899 -5.684 -6.833 1.00 98.06 88 ILE A N 1
ATOM 695 C CA . ILE A 1 88 ? 2.302 -5.237 -6.770 1.00 98.06 88 ILE A CA 1
ATOM 696 C C . ILE A 1 88 ? 3.254 -6.342 -7.235 1.00 98.06 88 ILE A C 1
ATOM 698 O O . ILE A 1 88 ? 4.111 -6.091 -8.083 1.00 98.06 88 ILE A O 1
ATOM 702 N N . ILE A 1 89 ? 3.080 -7.572 -6.742 1.00 97.81 89 ILE A N 1
ATOM 703 C CA . ILE A 1 89 ? 3.872 -8.732 -7.179 1.00 97.81 89 ILE A CA 1
ATOM 704 C C . ILE A 1 89 ? 3.712 -8.945 -8.686 1.00 97.81 89 ILE A C 1
ATOM 706 O O . ILE A 1 89 ? 4.700 -9.178 -9.387 1.00 97.81 89 ILE A O 1
ATOM 710 N N . LEU A 1 90 ? 2.482 -8.848 -9.196 1.00 96.94 90 LEU A N 1
ATOM 711 C CA . LEU A 1 90 ? 2.195 -9.001 -10.616 1.00 96.94 90 LEU A CA 1
ATOM 712 C C . LEU A 1 90 ? 2.925 -7.936 -11.442 1.00 96.94 90 LEU A C 1
ATOM 714 O O . LEU A 1 90 ? 3.654 -8.286 -12.370 1.00 96.94 90 LEU A O 1
ATOM 718 N N . ILE A 1 91 ? 2.803 -6.658 -11.071 1.00 96.94 91 ILE A N 1
ATOM 719 C CA . ILE A 1 91 ? 3.505 -5.545 -11.725 1.00 96.94 91 ILE A CA 1
ATOM 720 C C . ILE A 1 91 ? 5.017 -5.790 -11.710 1.00 96.94 91 ILE A C 1
ATOM 722 O O . ILE A 1 91 ? 5.654 -5.706 -12.762 1.00 96.94 91 ILE A O 1
ATOM 726 N N . ARG A 1 92 ? 5.596 -6.158 -10.560 1.00 96.06 92 ARG A N 1
ATOM 727 C CA . ARG A 1 92 ? 7.032 -6.452 -10.433 1.00 96.06 92 ARG A CA 1
ATOM 728 C C . ARG A 1 92 ? 7.465 -7.585 -11.355 1.00 96.06 92 ARG A C 1
ATOM 730 O O . ARG A 1 92 ? 8.450 -7.442 -12.073 1.00 96.06 92 ARG A O 1
ATOM 737 N N . LYS A 1 93 ? 6.723 -8.695 -11.369 1.00 94.50 93 LYS A N 1
ATOM 738 C CA . LYS A 1 93 ? 7.017 -9.860 -12.212 1.00 94.50 93 LYS A CA 1
ATOM 739 C C . LYS A 1 93 ? 7.016 -9.487 -13.693 1.00 94.50 93 LYS A C 1
ATOM 741 O O . LYS A 1 93 ? 7.941 -9.856 -14.409 1.00 94.50 93 LYS A O 1
ATOM 746 N N . TYR A 1 94 ? 6.016 -8.726 -14.132 1.00 93.75 94 TYR A N 1
ATOM 747 C CA . TYR A 1 94 ? 5.914 -8.251 -15.513 1.00 93.75 94 TYR A CA 1
ATOM 748 C C . TYR A 1 94 ? 7.056 -7.305 -15.904 1.00 93.75 94 TYR A C 1
ATOM 750 O O . TYR A 1 94 ? 7.535 -7.347 -17.031 1.00 93.75 94 TYR A O 1
ATOM 758 N N . ASN A 1 95 ? 7.519 -6.479 -14.968 1.00 94.00 95 ASN A N 1
ATOM 759 C CA . ASN A 1 95 ? 8.594 -5.516 -15.198 1.00 94.00 95 ASN A CA 1
ATOM 760 C C . ASN A 1 95 ? 10.000 -6.087 -14.952 1.00 94.00 95 ASN A C 1
ATOM 762 O O . ASN A 1 95 ? 10.983 -5.407 -15.236 1.00 94.00 95 ASN A O 1
ATOM 766 N N . SER A 1 96 ? 10.123 -7.311 -14.431 1.00 94.50 96 SER A N 1
ATOM 767 C CA . SER A 1 96 ? 11.409 -7.897 -14.035 1.00 94.50 96 SER A CA 1
ATOM 768 C C . SER A 1 96 ? 12.467 -7.891 -15.150 1.00 94.50 96 SER A C 1
ATOM 770 O O . SER A 1 96 ? 13.595 -7.509 -14.841 1.00 94.50 96 SER A O 1
ATOM 772 N N . PRO A 1 97 ? 12.150 -8.203 -16.427 1.00 93.56 97 PRO A N 1
ATOM 773 C CA . PRO A 1 97 ? 13.112 -8.069 -17.524 1.00 93.56 97 PRO A CA 1
ATOM 774 C C . PRO A 1 97 ? 13.705 -6.662 -17.647 1.00 93.56 97 PRO A C 1
ATOM 776 O O . PRO A 1 97 ? 14.914 -6.509 -17.788 1.00 93.56 97 PRO A O 1
ATOM 779 N N . ILE A 1 98 ? 12.868 -5.626 -17.536 1.00 93.75 98 ILE A N 1
ATOM 780 C CA . ILE A 1 98 ? 13.289 -4.223 -17.641 1.00 93.75 98 ILE A CA 1
ATOM 781 C C . ILE A 1 98 ? 14.094 -3.805 -16.412 1.00 93.75 98 ILE A C 1
ATOM 783 O O . ILE A 1 98 ? 15.115 -3.132 -16.541 1.00 93.75 98 ILE A O 1
ATOM 787 N N . ILE A 1 99 ? 13.658 -4.214 -15.219 1.00 94.62 99 ILE A N 1
ATOM 788 C CA . ILE A 1 99 ? 14.390 -3.931 -13.982 1.00 94.62 99 ILE A CA 1
ATOM 789 C C . ILE A 1 99 ? 15.795 -4.535 -14.054 1.00 94.62 99 ILE A C 1
ATOM 791 O O . ILE A 1 99 ? 16.775 -3.839 -13.790 1.00 94.62 99 ILE A O 1
ATOM 795 N N . ASN A 1 100 ? 15.902 -5.801 -14.463 1.00 93.06 100 ASN A N 1
ATOM 796 C CA . ASN A 1 100 ? 17.181 -6.487 -14.618 1.00 93.06 100 ASN A CA 1
ATOM 797 C C . ASN A 1 100 ? 18.035 -5.823 -15.701 1.00 93.06 100 ASN A C 1
ATOM 799 O O . ASN A 1 100 ? 19.224 -5.617 -15.485 1.00 93.06 100 ASN A O 1
ATOM 803 N N . PHE A 1 101 ? 17.430 -5.429 -16.826 1.00 93.00 101 PHE A N 1
ATOM 804 C CA . PHE A 1 101 ? 18.117 -4.711 -17.898 1.00 93.00 101 PHE A CA 1
ATOM 805 C C . PHE A 1 101 ? 18.817 -3.452 -17.375 1.00 93.00 101 PHE A C 1
ATOM 807 O O . PHE A 1 101 ? 20.019 -3.298 -17.562 1.00 93.00 101 PHE A O 1
ATOM 814 N N . TYR A 1 102 ? 18.092 -2.595 -16.655 1.00 92.56 102 TYR A N 1
ATOM 815 C CA . TYR A 1 102 ? 18.640 -1.350 -16.110 1.00 92.56 102 TYR A CA 1
ATOM 816 C C . TYR A 1 102 ? 19.550 -1.535 -14.891 1.00 92.56 102 TYR A C 1
ATOM 818 O O . TYR A 1 102 ? 20.295 -0.615 -14.564 1.00 92.56 102 TYR A O 1
ATOM 826 N N . SER A 1 103 ? 19.472 -2.677 -14.202 1.00 92.06 103 SER A N 1
ATOM 827 C CA . SER A 1 103 ? 20.246 -2.916 -12.974 1.00 92.06 103 SER A CA 1
ATOM 828 C C . SER A 1 103 ? 21.528 -3.724 -13.201 1.00 92.06 103 SER A C 1
ATOM 830 O O . SER A 1 103 ? 22.421 -3.729 -12.359 1.00 92.06 103 SER A O 1
ATOM 832 N N . ILE A 1 104 ? 21.621 -4.454 -14.313 1.00 91.19 104 ILE A N 1
ATOM 833 C CA . ILE A 1 104 ? 22.782 -5.298 -14.630 1.00 91.19 104 ILE A CA 1
ATOM 834 C C . ILE A 1 104 ? 23.674 -4.622 -15.669 1.00 91.19 104 ILE A C 1
ATOM 836 O O . ILE A 1 104 ? 24.895 -4.730 -15.585 1.00 91.19 104 ILE A O 1
ATOM 840 N N . LEU A 1 105 ? 23.076 -3.942 -16.650 1.00 91.00 105 LEU A N 1
ATOM 841 C CA . LEU A 1 105 ? 23.803 -3.384 -17.784 1.00 91.00 105 LEU A CA 1
ATOM 842 C C . LEU A 1 105 ? 24.202 -1.935 -17.537 1.00 91.00 105 LEU A C 1
ATOM 844 O O . LEU A 1 105 ? 23.447 -1.140 -16.977 1.00 91.00 105 LEU A O 1
ATOM 848 N N . LEU A 1 106 ? 25.372 -1.564 -18.043 1.00 90.94 106 LEU A N 1
ATOM 849 C CA . LEU A 1 106 ? 25.787 -0.174 -18.141 1.00 90.94 106 LEU A CA 1
ATOM 850 C C . LEU A 1 106 ? 25.113 0.495 -19.353 1.00 90.94 106 LEU A C 1
ATOM 852 O O . LEU A 1 106 ? 24.919 -0.158 -20.380 1.00 90.94 106 LEU A O 1
ATOM 856 N N . PRO A 1 107 ? 24.861 1.819 -19.329 1.00 91.00 107 PRO A N 1
ATOM 857 C CA . PRO A 1 107 ? 24.231 2.522 -20.453 1.00 91.00 107 PRO A CA 1
ATOM 858 C C . PRO A 1 107 ? 24.910 2.317 -21.815 1.00 91.00 107 PRO A C 1
ATOM 860 O O . PRO A 1 107 ? 24.245 2.246 -22.846 1.00 91.00 107 PRO A O 1
ATOM 863 N N . LYS A 1 108 ? 26.240 2.161 -21.826 1.00 92.00 108 LYS A N 1
ATOM 864 C CA . LYS A 1 108 ? 27.021 1.879 -23.042 1.00 92.00 108 LYS A CA 1
ATOM 865 C C . LYS A 1 108 ? 26.764 0.483 -23.638 1.00 92.00 108 LYS A C 1
ATOM 867 O O . LYS A 1 108 ? 27.053 0.274 -24.808 1.00 92.00 108 LYS A O 1
ATOM 872 N N . GLU A 1 109 ? 26.232 -0.453 -22.852 1.00 91.19 109 GLU A N 1
ATOM 873 C CA . GLU A 1 109 ? 25.995 -1.857 -23.228 1.00 91.19 109 GLU A CA 1
ATOM 874 C C . GLU A 1 109 ? 24.572 -2.088 -23.759 1.00 91.19 109 GLU A C 1
ATOM 876 O O . GLU A 1 109 ? 24.305 -3.108 -24.394 1.00 91.19 109 GLU A O 1
ATOM 881 N N . TYR A 1 110 ? 23.657 -1.131 -23.550 1.00 91.75 110 TYR A N 1
ATOM 882 C CA . TYR A 1 110 ? 22.241 -1.260 -23.907 1.00 91.75 110 TYR A CA 1
ATOM 883 C C . TYR A 1 110 ? 22.028 -1.625 -25.377 1.00 91.75 110 TYR A C 1
ATOM 885 O O . TYR A 1 110 ? 21.248 -2.526 -25.679 1.00 91.75 110 TYR A O 1
ATOM 893 N N . LYS A 1 111 ? 22.733 -0.952 -26.297 1.00 89.44 111 LYS A N 1
ATOM 894 C CA . LYS A 1 111 ? 22.588 -1.201 -27.740 1.00 89.44 111 LYS A CA 1
ATOM 895 C C . LYS A 1 111 ? 23.059 -2.604 -28.116 1.00 89.44 111 LYS A C 1
ATOM 897 O O . LYS A 1 111 ? 22.306 -3.344 -28.739 1.00 89.44 111 LYS A O 1
ATOM 902 N N . THR A 1 112 ? 24.261 -2.984 -27.692 1.00 88.75 112 THR A N 1
ATOM 903 C CA . THR A 1 112 ? 24.831 -4.309 -27.972 1.00 88.75 112 THR A CA 1
ATOM 904 C C . THR A 1 112 ? 23.884 -5.415 -27.517 1.00 88.75 112 THR A C 1
ATOM 906 O O . THR A 1 112 ? 23.517 -6.281 -28.304 1.00 88.75 112 THR A O 1
ATOM 909 N N . VAL A 1 113 ? 23.385 -5.346 -26.281 1.00 86.25 113 VAL A N 1
ATOM 910 C CA . VAL A 1 113 ? 22.493 -6.384 -25.750 1.00 86.25 113 VAL A CA 1
ATOM 911 C C . VAL A 1 113 ? 21.166 -6.450 -26.509 1.00 86.25 113 VAL A C 1
ATOM 913 O O . VAL A 1 113 ? 20.730 -7.535 -26.877 1.00 86.25 113 VAL A O 1
ATOM 916 N N . LEU A 1 114 ? 20.531 -5.314 -26.800 1.00 84.25 114 LEU A N 1
ATOM 917 C CA . LEU A 1 114 ? 19.212 -5.305 -27.443 1.00 84.25 114 LEU A CA 1
ATOM 918 C C . LEU A 1 114 ? 19.223 -5.762 -28.898 1.00 84.25 114 LEU A C 1
ATOM 920 O O . LEU A 1 114 ? 18.229 -6.321 -29.362 1.00 84.25 114 LEU A O 1
ATOM 924 N N . TYR A 1 115 ? 20.298 -5.479 -29.631 1.00 82.19 115 TYR A N 1
ATOM 925 C CA . TYR A 1 115 ? 20.338 -5.715 -31.073 1.00 82.19 115 TYR A CA 1
ATOM 926 C C . TYR A 1 115 ? 21.131 -6.967 -31.443 1.00 82.19 115 TYR A C 1
ATOM 928 O O . TYR A 1 115 ? 20.755 -7.638 -32.406 1.00 82.19 115 TYR A O 1
ATOM 936 N N . GLU A 1 116 ? 22.143 -7.334 -30.652 1.00 82.25 116 GLU A N 1
ATOM 937 C CA . GLU A 1 116 ? 23.015 -8.483 -30.922 1.00 82.25 116 GLU A CA 1
ATOM 938 C C . GLU A 1 116 ? 22.660 -9.713 -30.072 1.00 82.25 116 GLU A C 1
ATOM 940 O O . GLU A 1 116 ? 22.871 -10.835 -30.526 1.00 82.25 116 GLU A O 1
ATOM 945 N N . ASN A 1 117 ? 22.064 -9.543 -28.882 1.00 79.38 117 ASN A N 1
ATOM 946 C CA . ASN A 1 117 ? 21.720 -10.650 -27.978 1.00 79.38 117 ASN A CA 1
ATOM 947 C C . ASN A 1 117 ? 20.278 -10.553 -27.445 1.00 79.38 117 ASN A C 1
ATOM 949 O O . ASN A 1 117 ? 20.026 -10.391 -26.253 1.00 79.38 117 ASN A O 1
ATOM 953 N N . LYS A 1 118 ? 19.316 -10.652 -28.367 1.00 67.44 118 LYS A N 1
ATOM 954 C CA . LYS A 1 118 ? 17.889 -10.360 -28.132 1.00 67.44 118 LYS A CA 1
ATOM 955 C C . LYS A 1 118 ? 17.211 -11.202 -27.050 1.00 67.44 118 LYS A C 1
ATOM 957 O O . LYS A 1 118 ? 16.227 -10.738 -26.492 1.00 67.44 118 LYS A O 1
ATOM 962 N N . GLU A 1 119 ? 17.703 -12.408 -26.773 1.00 77.31 119 GLU A N 1
ATOM 963 C CA . GLU A 1 119 ? 17.134 -13.302 -25.748 1.00 77.31 119 GLU A CA 1
ATOM 964 C C . GLU A 1 119 ? 17.682 -13.013 -24.343 1.00 77.31 119 GLU A C 1
ATOM 966 O O . GLU A 1 119 ? 17.161 -13.507 -23.338 1.00 77.31 119 GLU A O 1
ATOM 971 N N . PHE A 1 120 ? 18.734 -12.197 -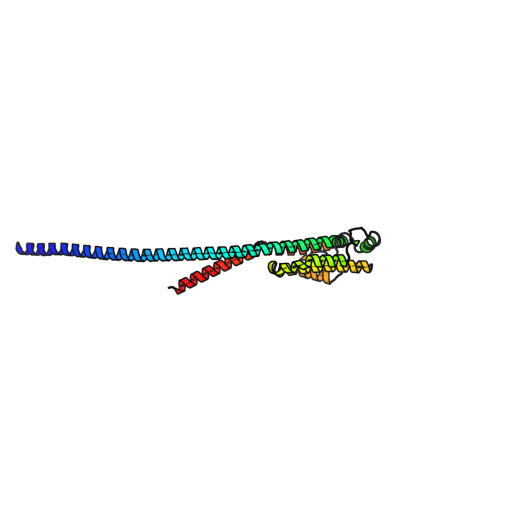24.250 1.00 70.81 120 PHE A N 1
ATOM 972 C CA . PHE A 1 120 ? 19.351 -11.848 -22.985 1.00 70.81 120 PHE A CA 1
ATOM 973 C C . PHE A 1 120 ? 18.356 -11.035 -22.142 1.00 70.81 120 PHE A C 1
ATOM 975 O O . PHE A 1 120 ? 17.978 -9.919 -22.491 1.00 70.81 120 PHE A O 1
ATOM 982 N N . LEU A 1 121 ? 17.931 -11.618 -21.012 1.00 81.12 121 LEU A N 1
ATOM 983 C CA . LEU A 1 121 ? 16.995 -11.070 -20.012 1.00 81.12 121 LEU A CA 1
ATOM 984 C C . LEU A 1 121 ? 15.494 -11.115 -20.355 1.00 81.12 121 LEU A C 1
ATOM 986 O O . LEU A 1 121 ? 14.692 -10.671 -19.531 1.00 81.12 121 LEU A O 1
ATOM 990 N N . GLY A 1 122 ? 15.076 -11.682 -21.492 1.00 84.44 122 GLY A N 1
ATOM 991 C CA . GLY A 1 122 ? 13.647 -11.831 -21.821 1.00 84.44 122 GLY A CA 1
ATOM 992 C C . GLY A 1 122 ? 12.931 -10.511 -22.155 1.00 84.44 122 GLY A C 1
ATOM 993 O O . GLY A 1 122 ? 11.704 -10.410 -22.045 1.00 84.44 122 GLY A O 1
ATOM 994 N N . VAL A 1 123 ? 13.692 -9.469 -22.502 1.00 85.44 123 VAL A N 1
ATOM 995 C CA . VAL A 1 123 ? 13.191 -8.114 -22.779 1.00 85.44 123 VAL A CA 1
ATOM 996 C C . VAL A 1 123 ? 12.408 -8.010 -24.089 1.00 85.44 123 VAL A C 1
ATOM 998 O O . VAL A 1 123 ? 11.604 -7.091 -24.264 1.00 85.44 123 VAL A O 1
ATOM 1001 N N . GLU A 1 124 ? 12.597 -8.953 -25.009 1.00 85.00 124 GLU A N 1
ATOM 1002 C CA . GLU A 1 124 ? 11.861 -9.078 -26.266 1.00 85.00 124 GLU A CA 1
ATOM 1003 C C . GLU A 1 124 ? 10.358 -9.280 -26.040 1.00 85.00 124 GLU A C 1
ATOM 1005 O O . GLU A 1 124 ? 9.540 -8.791 -26.818 1.00 85.00 124 GLU A O 1
ATOM 1010 N N . ARG A 1 125 ? 9.992 -9.914 -24.918 1.00 86.69 125 ARG A N 1
ATOM 1011 C CA . ARG A 1 125 ? 8.602 -10.221 -24.536 1.00 86.69 125 ARG A CA 1
ATOM 1012 C C . ARG A 1 125 ? 7.830 -9.005 -24.045 1.00 86.69 125 ARG A C 1
ATOM 1014 O O . ARG A 1 125 ? 6.609 -9.062 -23.900 1.00 86.69 125 ARG A O 1
ATOM 1021 N N . ILE A 1 126 ? 8.527 -7.909 -23.753 1.00 90.12 126 ILE A N 1
ATOM 1022 C CA . ILE A 1 126 ? 7.879 -6.674 -23.340 1.00 90.12 126 ILE A CA 1
ATOM 1023 C C . ILE A 1 126 ? 7.426 -5.919 -24.586 1.00 90.12 126 ILE A C 1
ATOM 1025 O O . ILE A 1 126 ? 8.232 -5.514 -25.427 1.00 90.12 126 ILE A O 1
ATOM 1029 N N . SER A 1 127 ? 6.116 -5.743 -24.709 1.00 92.44 127 SER A N 1
ATOM 1030 C CA . SER A 1 127 ? 5.451 -5.084 -25.828 1.00 92.44 127 SER A CA 1
ATOM 1031 C C . SER A 1 127 ? 4.334 -4.167 -25.324 1.00 92.44 127 SER A C 1
ATOM 1033 O O . SER A 1 127 ? 4.049 -4.124 -24.125 1.00 92.44 127 SER A O 1
ATOM 1035 N N . GLU A 1 128 ? 3.718 -3.412 -26.234 1.00 92.44 128 GLU A N 1
ATOM 1036 C CA . GLU A 1 128 ? 2.544 -2.590 -25.909 1.00 92.44 128 GLU A CA 1
ATOM 1037 C C . GLU A 1 128 ? 1.362 -3.465 -25.476 1.00 92.44 128 GLU A C 1
ATOM 1039 O O . GLU A 1 128 ? 0.702 -3.131 -24.494 1.00 92.44 128 GLU A O 1
ATOM 1044 N N . ASP A 1 129 ? 1.183 -4.628 -26.107 1.00 92.88 129 ASP A N 1
ATOM 1045 C CA . ASP A 1 129 ? 0.157 -5.607 -25.735 1.00 92.88 129 ASP A CA 1
ATOM 1046 C C . ASP A 1 129 ? 0.399 -6.144 -24.320 1.00 92.88 129 ASP A C 1
ATOM 1048 O O . ASP A 1 129 ? -0.512 -6.202 -23.501 1.00 92.88 129 ASP A O 1
ATOM 1052 N N . THR A 1 130 ? 1.659 -6.428 -23.972 1.00 89.94 130 THR A N 1
ATOM 1053 C CA . THR A 1 130 ? 2.036 -6.870 -22.620 1.00 89.94 130 THR A CA 1
ATOM 1054 C C . THR A 1 130 ? 1.675 -5.823 -21.557 1.00 89.94 130 THR A C 1
ATOM 1056 O O . THR A 1 130 ? 1.273 -6.173 -20.445 1.00 89.94 130 THR A O 1
ATOM 1059 N N . LEU A 1 131 ? 1.831 -4.535 -21.881 1.00 90.12 131 LEU A N 1
ATOM 1060 C CA . LEU A 1 131 ? 1.482 -3.429 -20.988 1.00 90.12 131 LEU A CA 1
ATOM 1061 C C . LEU A 1 131 ? -0.038 -3.260 -20.868 1.00 90.12 131 LEU A C 1
ATOM 1063 O O . LEU A 1 131 ? -0.537 -3.037 -19.765 1.00 90.12 131 LEU A O 1
ATOM 1067 N N . TYR A 1 132 ? -0.763 -3.407 -21.977 1.00 92.62 132 TYR A N 1
ATOM 1068 C CA . TYR A 1 132 ? -2.223 -3.410 -21.995 1.00 92.62 132 TYR A CA 1
ATOM 1069 C C . TYR A 1 132 ? -2.796 -4.557 -21.148 1.00 92.62 132 TYR A C 1
ATOM 1071 O O . TYR A 1 132 ? -3.614 -4.318 -20.258 1.00 92.62 132 TYR A O 1
ATOM 1079 N N . ASP A 1 133 ? -2.285 -5.775 -21.331 1.00 93.25 133 ASP A N 1
ATOM 1080 C CA . ASP A 1 133 ? -2.672 -6.957 -20.558 1.00 93.25 133 ASP A CA 1
ATOM 1081 C C . ASP A 1 133 ? -2.410 -6.783 -19.061 1.00 93.25 133 ASP A C 1
ATOM 1083 O O . ASP A 1 133 ? -3.231 -7.175 -18.228 1.00 93.25 133 ASP A O 1
ATOM 1087 N N . LEU A 1 134 ? -1.261 -6.202 -18.696 1.00 92.62 134 LEU A N 1
ATOM 1088 C CA . LEU A 1 134 ? -0.960 -5.893 -17.302 1.00 92.62 134 LEU A CA 1
ATOM 1089 C C . LEU A 1 134 ? -1.996 -4.923 -16.732 1.00 92.62 134 LEU A C 1
ATOM 1091 O O . LEU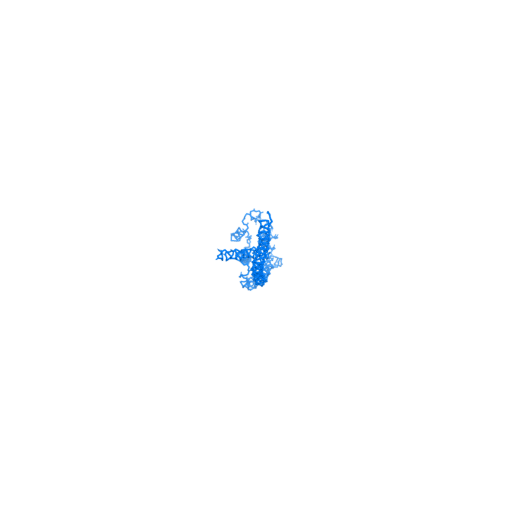 A 1 134 ? -2.489 -5.160 -15.631 1.00 92.62 134 LEU A O 1
ATOM 1095 N N . ASN A 1 135 ? -2.338 -3.869 -17.479 1.00 91.25 135 ASN A N 1
ATOM 1096 C CA . ASN A 1 135 ? -3.312 -2.866 -17.060 1.00 91.25 135 ASN A CA 1
ATOM 1097 C C . ASN A 1 135 ? -4.677 -3.500 -16.765 1.00 91.25 135 ASN A C 1
ATOM 1099 O O . ASN A 1 135 ? -5.207 -3.323 -15.672 1.00 91.25 135 ASN A O 1
ATOM 1103 N N . LEU A 1 136 ? -5.177 -4.333 -17.682 1.00 92.69 136 LEU A N 1
ATOM 1104 C CA . LEU A 1 136 ? -6.438 -5.057 -17.505 1.00 92.69 136 LEU A CA 1
ATOM 1105 C C . LEU A 1 136 ? -6.433 -5.960 -16.265 1.00 92.69 136 LEU A C 1
ATOM 1107 O O . LEU A 1 136 ? -7.425 -6.036 -15.544 1.00 92.69 136 LEU A O 1
ATOM 1111 N N . LYS A 1 137 ? -5.313 -6.638 -15.988 1.00 92.44 137 LYS A N 1
ATOM 1112 C CA . LYS A 1 137 ? -5.198 -7.535 -14.826 1.00 92.44 137 LYS A CA 1
ATOM 1113 C C . LYS A 1 137 ? -5.176 -6.798 -13.492 1.00 92.44 137 LYS A C 1
ATOM 1115 O O . LYS A 1 137 ? -5.555 -7.390 -12.484 1.00 92.44 137 LYS A O 1
ATOM 1120 N N . VAL A 1 138 ? -4.714 -5.548 -13.466 1.00 93.75 138 VAL A N 1
ATOM 1121 C CA . VAL A 1 138 ? -4.644 -4.756 -12.232 1.00 93.75 138 VAL A CA 1
ATOM 1122 C C . VAL A 1 138 ? -5.828 -3.812 -12.054 1.00 93.75 138 VAL A C 1
ATOM 1124 O O . VAL A 1 138 ? -6.052 -3.382 -10.933 1.00 93.75 138 VAL A O 1
ATOM 1127 N N . ASP A 1 139 ? -6.607 -3.507 -13.093 1.00 91.75 139 ASP A N 1
ATOM 1128 C CA . ASP A 1 139 ? -7.694 -2.515 -13.016 1.00 91.75 139 ASP A CA 1
ATOM 1129 C C . ASP A 1 139 ? -8.793 -2.880 -12.007 1.00 91.75 139 ASP A C 1
ATOM 1131 O O . ASP A 1 139 ? -9.341 -1.999 -11.344 1.00 91.75 139 ASP A O 1
ATOM 1135 N N . ASN A 1 140 ? -9.044 -4.174 -11.787 1.00 92.31 140 ASN A N 1
ATOM 1136 C CA . ASN A 1 140 ? -10.027 -4.628 -10.799 1.00 92.31 140 ASN A CA 1
ATOM 1137 C C . ASN A 1 140 ? -9.680 -4.226 -9.356 1.00 92.31 140 ASN A C 1
ATOM 1139 O O . ASN A 1 140 ? -10.542 -4.306 -8.486 1.00 92.31 140 ASN A O 1
ATOM 1143 N N . ILE A 1 141 ? -8.452 -3.777 -9.069 1.00 95.88 141 ILE A N 1
ATOM 1144 C CA . ILE A 1 141 ? -8.069 -3.359 -7.717 1.00 95.88 141 ILE A CA 1
ATOM 1145 C C . ILE A 1 141 ? -8.809 -2.101 -7.238 1.00 95.88 141 ILE A C 1
ATOM 1147 O O . ILE A 1 141 ? -8.954 -1.915 -6.031 1.00 95.88 141 ILE A O 1
ATOM 1151 N N . GLU A 1 142 ? -9.345 -1.274 -8.146 1.00 94.94 142 GLU A N 1
ATOM 1152 C CA . GLU A 1 142 ? -10.111 -0.068 -7.784 1.00 94.94 142 GLU A CA 1
ATOM 1153 C C . GLU A 1 142 ? -11.318 -0.406 -6.893 1.00 94.94 142 GLU A C 1
ATOM 1155 O O . GLU A 1 142 ? -11.629 0.331 -5.959 1.00 94.94 142 GLU A O 1
ATOM 1160 N N . GLN A 1 143 ? -11.952 -1.570 -7.095 1.00 96.38 143 GLN A N 1
ATOM 1161 C CA . GLN A 1 143 ? -13.099 -2.009 -6.286 1.00 96.38 143 GLN A CA 1
ATOM 1162 C C . GLN A 1 143 ? -12.750 -2.188 -4.796 1.00 96.38 143 GLN A C 1
ATOM 1164 O O . GLN A 1 143 ? -13.628 -2.181 -3.934 1.00 96.38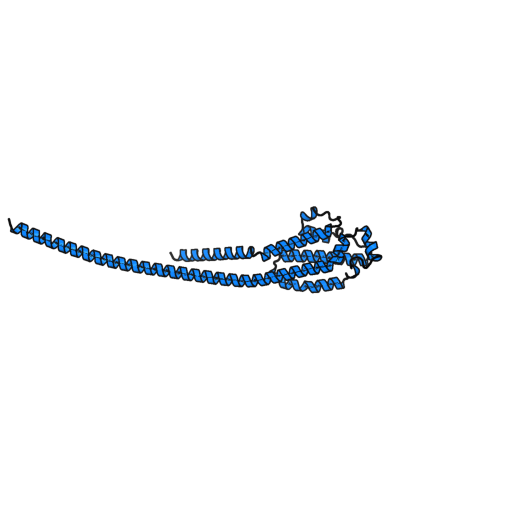 143 GLN A O 1
ATOM 1169 N N . HIS A 1 144 ? -11.461 -2.351 -4.486 1.00 96.31 144 HIS A N 1
ATOM 1170 C CA . HIS A 1 144 ? -10.948 -2.525 -3.133 1.00 96.31 144 HIS A CA 1
ATOM 1171 C C . HIS A 1 144 ? -10.523 -1.205 -2.475 1.00 96.31 144 HIS A C 1
ATOM 1173 O O . HIS A 1 144 ? -10.282 -1.188 -1.264 1.00 96.31 144 HIS A O 1
ATOM 1179 N N . ARG A 1 145 ? -10.489 -0.091 -3.224 1.00 95.81 145 ARG A N 1
ATOM 1180 C CA . ARG A 1 145 ? -10.090 1.238 -2.733 1.00 95.81 145 ARG A CA 1
ATOM 1181 C C . ARG A 1 145 ? -10.805 1.682 -1.448 1.00 95.81 145 ARG A C 1
ATOM 1183 O O . ARG A 1 145 ? -10.108 2.151 -0.544 1.00 95.81 145 ARG A O 1
ATOM 1190 N N . PRO A 1 146 ? -12.128 1.471 -1.277 1.00 94.62 146 PRO A N 1
ATOM 1191 C CA . PRO A 1 146 ? -12.822 1.860 -0.046 1.00 94.62 146 PRO A CA 1
ATOM 1192 C C . PRO A 1 146 ? -12.272 1.204 1.231 1.00 94.62 146 PRO A C 1
ATOM 1194 O O . PRO A 1 146 ? -12.486 1.718 2.326 1.00 94.62 146 PRO A O 1
ATOM 1197 N N . PHE A 1 147 ? -11.566 0.075 1.112 1.00 93.81 147 PHE A N 1
ATOM 1198 C CA . PHE A 1 147 ? -11.107 -0.715 2.255 1.00 93.81 147 PHE A CA 1
ATOM 1199 C C . PHE A 1 147 ? -9.629 -0.501 2.616 1.00 93.81 147 PHE A C 1
ATOM 1201 O O . PHE A 1 147 ? -9.238 -0.831 3.735 1.00 93.81 147 PHE A O 1
ATOM 1208 N N . ILE A 1 148 ? -8.826 0.067 1.709 1.00 93.56 148 ILE A N 1
ATOM 1209 C CA . ILE A 1 148 ? -7.371 0.274 1.874 1.00 93.56 148 ILE A CA 1
ATOM 1210 C C . ILE A 1 148 ? -6.986 1.696 2.303 1.00 93.56 148 ILE A C 1
ATOM 1212 O O . ILE A 1 148 ? -5.905 1.900 2.852 1.00 93.56 148 ILE A O 1
ATOM 1216 N N . GLY A 1 149 ? -7.875 2.670 2.094 1.00 91.94 149 GLY A N 1
ATOM 1217 C CA . GLY A 1 149 ? -7.636 4.075 2.422 1.00 91.94 149 GLY A CA 1
ATOM 1218 C C . GLY A 1 149 ? -6.759 4.815 1.404 1.00 91.94 149 GLY A C 1
ATOM 1219 O O . GLY A 1 149 ? -5.983 4.225 0.651 1.00 91.94 149 GLY A O 1
ATOM 1220 N N . GLU A 1 150 ? -6.876 6.144 1.399 1.00 94.31 150 GLU A N 1
ATOM 1221 C CA . GLU A 1 150 ? -6.275 7.003 0.367 1.00 94.31 150 GLU A CA 1
ATOM 1222 C C . GLU A 1 150 ? -4.743 7.034 0.409 1.00 94.31 150 GLU A C 1
ATOM 1224 O O . GLU A 1 150 ? -4.101 7.096 -0.634 1.00 94.31 150 GLU A O 1
ATOM 1229 N N . ASN A 1 151 ? -4.129 6.938 1.591 1.00 95.12 151 ASN A N 1
ATOM 1230 C CA . ASN A 1 151 ? -2.667 6.947 1.701 1.00 95.12 151 ASN A CA 1
ATOM 1231 C C . ASN A 1 151 ? -2.042 5.723 1.023 1.00 95.12 151 ASN A C 1
ATOM 1233 O O . ASN A 1 151 ? -1.170 5.870 0.165 1.00 95.12 151 ASN A O 1
ATOM 1237 N N . LEU A 1 152 ? -2.505 4.520 1.378 1.00 96.31 152 LEU A N 1
ATOM 1238 C CA . LEU A 1 152 ? -2.024 3.272 0.785 1.00 96.31 152 LEU A CA 1
ATOM 1239 C C . LEU A 1 152 ? -2.340 3.221 -0.713 1.00 96.31 152 LEU A C 1
ATOM 1241 O O . LEU A 1 152 ? -1.492 2.815 -1.510 1.00 96.31 152 LEU A O 1
ATOM 1245 N N . TRP A 1 153 ? -3.524 3.698 -1.103 1.00 97.75 153 TRP A N 1
ATOM 1246 C CA . TRP A 1 153 ? -3.903 3.811 -2.504 1.00 97.75 153 TRP A CA 1
ATOM 1247 C C . TRP A 1 153 ? -2.962 4.719 -3.302 1.00 97.75 153 TRP A C 1
ATOM 1249 O O . TRP A 1 153 ? -2.473 4.321 -4.358 1.00 97.75 153 TRP A O 1
ATOM 1259 N N . ASN A 1 154 ? -2.636 5.902 -2.780 1.00 97.25 154 ASN A N 1
ATOM 1260 C CA . ASN A 1 154 ? -1.716 6.834 -3.429 1.00 97.25 154 ASN A CA 1
ATOM 1261 C C . ASN A 1 154 ? -0.313 6.235 -3.585 1.00 97.25 154 ASN A C 1
ATOM 1263 O O . ASN A 1 154 ? 0.296 6.369 -4.648 1.00 97.25 154 ASN A O 1
ATOM 1267 N N . LEU A 1 155 ? 0.193 5.532 -2.562 1.00 97.69 155 LEU A N 1
ATOM 1268 C CA . LEU A 1 155 ? 1.475 4.824 -2.648 1.00 97.69 155 LEU A CA 1
ATOM 1269 C C . LEU A 1 155 ? 1.457 3.765 -3.761 1.00 97.69 155 LEU A C 1
ATOM 1271 O O . LEU A 1 155 ? 2.384 3.705 -4.572 1.00 97.69 155 LEU A O 1
ATOM 1275 N N . PHE A 1 156 ? 0.393 2.961 -3.831 1.00 97.81 156 PHE A N 1
ATOM 1276 C CA . PHE A 1 156 ? 0.208 1.962 -4.883 1.00 97.81 156 PHE A CA 1
ATOM 1277 C C . PHE A 1 156 ? 0.118 2.593 -6.276 1.00 97.81 156 PHE A C 1
ATOM 1279 O O . PHE A 1 156 ? 0.789 2.136 -7.203 1.00 97.81 156 PHE A O 1
ATOM 1286 N N . TYR A 1 157 ? -0.668 3.659 -6.429 1.00 97.00 157 TYR A N 1
ATOM 1287 C CA . TYR A 1 157 ? -0.823 4.362 -7.698 1.00 97.00 157 TYR A CA 1
ATOM 1288 C C . TYR A 1 157 ? 0.517 4.899 -8.207 1.00 97.00 157 TYR A C 1
ATOM 1290 O O . TYR A 1 157 ? 0.864 4.696 -9.368 1.00 97.00 157 TYR A O 1
ATOM 1298 N N . LEU A 1 158 ? 1.306 5.531 -7.336 1.00 97.56 158 LEU A N 1
ATOM 1299 C CA . LEU A 1 158 ? 2.617 6.068 -7.697 1.00 97.56 158 LEU A CA 1
ATOM 1300 C C . LEU A 1 158 ? 3.623 4.962 -8.035 1.00 97.56 158 LEU A C 1
ATOM 1302 O O . LEU A 1 158 ? 4.384 5.108 -8.990 1.00 97.56 158 LEU A O 1
ATOM 1306 N N . TYR A 1 159 ? 3.585 3.833 -7.320 1.00 97.69 159 TYR A N 1
ATOM 1307 C CA . TYR A 1 159 ? 4.348 2.638 -7.687 1.00 97.69 159 TYR A CA 1
ATOM 1308 C C . TYR A 1 159 ? 3.968 2.137 -9.083 1.00 97.69 159 TYR A C 1
ATOM 1310 O O . TYR A 1 159 ? 4.833 1.972 -9.943 1.00 97.69 159 TYR A O 1
ATOM 1318 N N . ARG A 1 160 ? 2.669 1.959 -9.352 1.00 96.31 160 ARG A N 1
ATOM 1319 C CA . ARG A 1 160 ? 2.162 1.537 -10.664 1.00 96.31 160 ARG A CA 1
ATOM 1320 C C . ARG A 1 160 ? 2.571 2.523 -11.761 1.00 96.31 160 ARG A C 1
ATOM 1322 O O . ARG A 1 160 ? 3.055 2.090 -12.803 1.00 96.31 160 ARG A O 1
ATOM 1329 N N . ALA A 1 161 ? 2.425 3.826 -11.529 1.00 96.38 161 ALA A N 1
ATOM 1330 C CA . ALA A 1 161 ? 2.788 4.872 -12.483 1.00 96.38 161 ALA A CA 1
ATOM 1331 C C . ALA A 1 161 ? 4.289 4.857 -12.807 1.00 96.38 161 ALA A C 1
ATOM 1333 O O . ALA A 1 161 ? 4.659 4.905 -13.981 1.00 96.38 161 ALA A O 1
ATOM 1334 N N . PHE A 1 162 ? 5.146 4.716 -11.790 1.00 97.44 162 PHE A N 1
ATOM 1335 C CA . PHE A 1 162 ? 6.593 4.584 -11.963 1.00 97.44 162 PHE A CA 1
ATOM 1336 C C . PHE A 1 162 ? 6.941 3.380 -12.851 1.00 97.44 162 PHE A C 1
ATOM 1338 O O . PHE A 1 162 ? 7.646 3.518 -13.851 1.00 97.44 162 PHE A O 1
ATOM 1345 N N . MET A 1 163 ? 6.373 2.210 -12.547 1.00 96.81 163 MET A N 1
ATOM 1346 C CA . MET A 1 163 ? 6.632 0.964 -13.278 1.00 96.81 163 MET A CA 1
ATOM 1347 C C . MET A 1 163 ? 6.103 1.003 -14.722 1.00 96.81 163 MET A C 1
ATOM 1349 O O . MET A 1 163 ? 6.795 0.614 -15.662 1.00 96.81 163 MET A O 1
ATOM 1353 N N . LEU A 1 164 ? 4.898 1.535 -14.942 1.00 95.06 164 LEU A N 1
ATOM 1354 C CA . LEU A 1 164 ? 4.339 1.673 -16.291 1.00 95.06 164 LEU A CA 1
ATOM 1355 C C . LEU A 1 164 ? 5.116 2.692 -17.134 1.00 95.06 164 LEU A C 1
ATOM 1357 O O . LEU A 1 164 ? 5.354 2.456 -18.320 1.00 95.06 164 LEU A O 1
ATOM 1361 N N . ARG A 1 165 ? 5.566 3.801 -16.532 1.00 95.88 165 ARG A N 1
ATOM 1362 C CA . ARG A 1 165 ? 6.414 4.792 -17.208 1.00 95.88 165 ARG A CA 1
ATOM 1363 C C . ARG A 1 165 ? 7.756 4.187 -17.619 1.00 95.88 165 ARG A C 1
ATOM 1365 O O . ARG A 1 165 ? 8.182 4.413 -18.751 1.00 95.88 165 ARG A O 1
ATOM 1372 N N . MET A 1 166 ? 8.373 3.386 -16.750 1.00 95.81 166 MET A N 1
ATOM 1373 C CA . MET A 1 166 ? 9.583 2.612 -17.052 1.00 95.81 166 MET A CA 1
ATOM 1374 C C . MET A 1 166 ? 9.391 1.706 -18.275 1.00 95.81 166 MET A C 1
ATOM 1376 O O . MET A 1 166 ? 10.159 1.795 -19.234 1.00 95.81 166 MET A O 1
ATOM 1380 N N . CYS A 1 167 ? 8.329 0.892 -18.287 1.00 94.88 167 CYS A N 1
ATOM 1381 C CA . CYS A 1 167 ? 7.975 0.061 -19.442 1.00 94.88 167 CYS A CA 1
ATOM 1382 C C . CYS A 1 167 ? 7.810 0.878 -20.723 1.00 94.88 167 CYS A C 1
ATOM 1384 O O . CYS A 1 167 ? 8.375 0.536 -21.761 1.00 94.88 167 CYS A O 1
ATOM 1386 N N . TYR A 1 168 ? 7.045 1.967 -20.653 1.00 95.38 168 TYR A N 1
ATOM 1387 C CA . TYR A 1 168 ? 6.791 2.829 -21.800 1.00 95.38 168 TYR A CA 1
ATOM 1388 C C . TYR A 1 168 ? 8.089 3.399 -22.387 1.00 95.38 168 TYR A C 1
ATOM 1390 O O . TYR A 1 168 ? 8.290 3.360 -23.604 1.00 95.38 168 TYR A O 1
ATOM 1398 N N . LEU A 1 169 ? 8.982 3.914 -21.536 1.00 95.44 169 LEU A N 1
ATOM 1399 C CA . LEU A 1 169 ? 10.272 4.456 -21.966 1.00 95.44 169 LEU A CA 1
ATOM 1400 C C . LEU A 1 169 ? 11.142 3.383 -22.611 1.00 95.44 169 LEU A C 1
ATOM 1402 O O . LEU A 1 169 ? 11.724 3.637 -23.665 1.00 95.44 169 LEU A O 1
ATOM 1406 N N . PHE A 1 170 ? 11.175 2.188 -22.026 1.00 95.00 170 PHE A N 1
ATOM 1407 C CA . PHE A 1 170 ? 11.919 1.061 -22.566 1.00 95.00 170 PHE A CA 1
ATOM 1408 C C . PHE A 1 170 ? 11.412 0.658 -23.959 1.00 95.00 170 PHE A C 1
ATOM 1410 O O . PHE A 1 170 ? 12.187 0.608 -24.914 1.00 95.00 170 PHE A O 1
ATOM 1417 N N . ILE A 1 171 ? 10.099 0.451 -24.113 1.00 94.31 171 ILE A N 1
ATOM 1418 C CA . ILE A 1 171 ? 9.474 0.091 -25.397 1.00 94.31 171 ILE A CA 1
ATOM 1419 C C . ILE A 1 171 ? 9.763 1.164 -26.455 1.00 94.31 171 ILE A C 1
ATOM 1421 O O . ILE A 1 171 ? 10.155 0.849 -27.582 1.00 94.31 171 ILE A O 1
ATOM 1425 N N . LYS A 1 172 ? 9.598 2.441 -26.093 1.00 95.06 172 LYS A N 1
ATOM 1426 C CA . LYS A 1 172 ? 9.837 3.574 -26.993 1.00 95.06 172 LYS A CA 1
ATOM 1427 C C . LYS A 1 172 ? 11.307 3.699 -27.387 1.00 95.06 172 LYS A C 1
ATOM 1429 O O . LYS A 1 172 ? 11.589 3.940 -28.558 1.00 95.06 172 LYS A O 1
ATOM 1434 N N . GLY A 1 173 ? 12.222 3.543 -26.433 1.00 93.69 173 GLY A N 1
ATOM 1435 C CA . GLY A 1 173 ? 13.662 3.566 -26.674 1.00 93.69 173 GLY A CA 1
ATOM 1436 C C . GLY A 1 173 ? 14.079 2.438 -27.611 1.00 93.69 173 GLY A C 1
ATOM 1437 O O . GLY A 1 173 ? 14.778 2.686 -28.589 1.00 93.69 173 GLY A O 1
ATOM 1438 N N . ARG A 1 174 ? 13.564 1.222 -27.382 1.00 92.00 174 ARG A N 1
ATOM 1439 C CA . ARG A 1 174 ? 13.825 0.053 -28.234 1.00 92.00 174 ARG A CA 1
ATOM 1440 C C . ARG A 1 174 ? 13.374 0.282 -29.675 1.00 92.00 174 ARG A C 1
ATOM 1442 O O . ARG A 1 174 ? 14.131 -0.009 -30.594 1.00 92.00 174 ARG A O 1
ATOM 1449 N N . LYS A 1 175 ? 12.168 0.833 -29.877 1.00 91.69 175 LYS A N 1
ATOM 1450 C CA . LYS A 1 175 ? 11.635 1.172 -31.213 1.00 91.69 175 LYS A CA 1
ATOM 1451 C C . LYS A 1 175 ? 12.486 2.220 -31.949 1.00 91.69 175 LYS A C 1
ATOM 1453 O O . LYS A 1 175 ? 12.447 2.264 -33.171 1.00 91.69 175 LYS A O 1
ATOM 1458 N N . LYS A 1 176 ? 13.206 3.079 -31.220 1.00 93.12 176 LYS A N 1
ATOM 1459 C CA . LYS A 1 176 ? 14.028 4.171 -31.772 1.00 93.12 176 LYS A CA 1
ATOM 1460 C C . LYS A 1 176 ? 15.526 3.877 -31.815 1.00 93.12 176 LYS A C 1
ATOM 1462 O O . LYS A 1 176 ? 16.279 4.740 -32.250 1.00 93.12 176 LYS A O 1
ATOM 1467 N N . GLU A 1 177 ? 15.954 2.722 -31.317 1.00 89.75 177 GLU A N 1
ATOM 1468 C CA . GLU A 1 177 ? 17.376 2.386 -31.156 1.00 89.75 177 GLU A CA 1
ATOM 1469 C C . GLU A 1 177 ? 18.169 3.375 -30.288 1.00 89.75 177 GLU A C 1
ATOM 1471 O O . GLU A 1 177 ? 19.390 3.520 -30.396 1.00 89.75 177 GLU A O 1
ATOM 1476 N N . ASP A 1 178 ? 17.454 4.019 -29.364 1.00 91.94 178 ASP A N 1
ATOM 1477 C CA . ASP A 1 178 ? 17.972 5.010 -28.425 1.00 91.94 178 ASP A CA 1
ATOM 1478 C C . ASP A 1 178 ? 17.352 4.775 -27.043 1.00 91.94 178 ASP A C 1
ATOM 1480 O O . ASP A 1 178 ? 16.413 5.457 -26.620 1.00 91.94 178 ASP A O 1
ATOM 1484 N N . ILE A 1 179 ? 17.832 3.736 -26.353 1.00 92.88 179 ILE A N 1
ATOM 1485 C CA . ILE A 1 179 ? 17.470 3.499 -24.953 1.00 92.88 179 ILE A CA 1
ATOM 1486 C C . ILE A 1 179 ? 18.361 4.365 -24.078 1.00 92.88 179 ILE A C 1
ATOM 1488 O O . ILE A 1 179 ? 19.579 4.204 -24.057 1.00 92.88 179 ILE A O 1
ATOM 1492 N N . LYS A 1 180 ? 17.720 5.250 -23.323 1.00 93.38 180 LYS A N 1
ATOM 1493 C CA . LYS A 1 180 ? 18.366 6.093 -22.321 1.00 93.38 180 LYS A CA 1
ATOM 1494 C C . LYS A 1 180 ? 18.317 5.436 -20.954 1.00 93.38 180 LYS A C 1
ATOM 1496 O O . LYS A 1 180 ? 17.475 4.562 -20.713 1.00 93.38 180 LYS A O 1
ATOM 1501 N N . SER A 1 181 ? 19.199 5.868 -20.055 1.00 92.88 181 SER A N 1
ATOM 1502 C CA . SER A 1 181 ? 19.091 5.466 -18.657 1.00 92.88 181 SER A CA 1
ATOM 1503 C C . SER A 1 181 ? 17.749 5.928 -18.092 1.00 92.88 181 SER A C 1
ATOM 1505 O O . SER A 1 181 ? 17.290 7.035 -18.379 1.00 92.88 181 SER A O 1
ATOM 1507 N N . TRP A 1 182 ? 17.122 5.098 -17.260 1.00 93.69 182 TRP A N 1
ATOM 1508 C CA . TRP A 1 182 ? 15.873 5.459 -16.590 1.00 93.69 182 TRP A CA 1
ATOM 1509 C C . TRP A 1 182 ? 16.016 6.739 -15.748 1.00 93.69 182 TRP A C 1
ATOM 1511 O O . TRP A 1 182 ? 15.082 7.531 -15.648 1.00 93.69 182 TRP A O 1
ATOM 1521 N N . SER A 1 183 ? 17.216 6.966 -15.203 1.00 93.38 183 SER A N 1
ATOM 1522 C CA . SER A 1 183 ? 17.571 8.125 -14.387 1.00 93.38 183 SER A CA 1
ATOM 1523 C C . SER A 1 183 ? 17.554 9.456 -15.144 1.00 93.38 183 SER A C 1
ATOM 1525 O O . SER A 1 183 ? 17.569 10.515 -14.522 1.00 93.38 183 SER A O 1
ATOM 1527 N N . GLU A 1 184 ? 17.561 9.426 -16.478 1.00 94.19 184 GLU A N 1
ATOM 1528 C CA . GLU A 1 184 ? 17.508 10.630 -17.314 1.00 94.19 184 GLU A CA 1
ATOM 1529 C C . GLU A 1 184 ? 16.076 11.164 -17.488 1.00 94.19 184 GLU A C 1
ATOM 1531 O O . GLU A 1 184 ? 15.886 12.311 -17.904 1.00 94.19 184 GLU A O 1
ATOM 1536 N N . ASP A 1 185 ? 15.050 10.363 -17.176 1.00 96.00 185 ASP A N 1
ATOM 1537 C CA . ASP A 1 185 ? 13.657 10.799 -17.260 1.00 96.00 185 ASP A CA 1
ATOM 1538 C C . ASP A 1 185 ? 13.264 11.597 -16.013 1.00 96.00 185 ASP A C 1
ATOM 1540 O O . ASP A 1 185 ? 13.095 11.059 -14.919 1.00 96.00 185 ASP A O 1
ATOM 1544 N N . LYS A 1 186 ? 13.064 12.906 -16.199 1.00 95.81 186 LYS A N 1
ATOM 1545 C CA . LYS A 1 186 ? 12.684 13.828 -15.117 1.00 95.81 186 LYS A CA 1
ATOM 1546 C C . LYS A 1 186 ? 11.436 13.372 -14.362 1.00 95.81 186 LYS A C 1
ATOM 1548 O O . LYS A 1 186 ? 11.386 13.520 -13.149 1.00 95.81 186 LYS A O 1
ATOM 1553 N N . HIS A 1 187 ? 10.463 12.784 -15.056 1.00 95.81 187 HIS A N 1
ATOM 1554 C CA . HIS A 1 187 ? 9.203 12.389 -14.439 1.00 95.81 187 HIS A CA 1
ATOM 1555 C C . HIS A 1 187 ? 9.364 11.180 -13.506 1.00 95.81 187 HIS A C 1
ATOM 1557 O O . HIS A 1 187 ? 8.829 11.183 -12.400 1.00 95.81 187 HIS A O 1
ATOM 1563 N N . LEU A 1 188 ? 10.158 10.175 -13.893 1.00 95.81 188 LEU A N 1
ATOM 1564 C CA . LEU A 1 188 ? 10.523 9.078 -12.989 1.00 95.81 188 LEU A CA 1
ATOM 1565 C C . LEU A 1 188 ? 11.241 9.589 -11.735 1.00 95.81 188 LEU A C 1
ATOM 1567 O O . LEU A 1 188 ? 10.931 9.153 -10.624 1.00 95.81 188 LEU A O 1
ATOM 1571 N N . ILE A 1 189 ? 12.158 10.544 -11.902 1.00 94.62 189 ILE A N 1
ATOM 1572 C CA . ILE A 1 189 ? 12.873 11.171 -10.786 1.00 94.62 189 ILE A CA 1
ATOM 1573 C C . ILE A 1 189 ? 11.929 11.990 -9.896 1.00 94.62 189 ILE A C 1
ATOM 1575 O O . ILE A 1 189 ? 12.067 11.955 -8.676 1.00 94.62 189 ILE A O 1
ATOM 1579 N N . GLU A 1 190 ? 10.948 12.695 -10.458 1.00 94.88 190 GLU A N 1
ATOM 1580 C CA . GLU A 1 190 ? 9.918 13.417 -9.699 1.00 94.88 190 GLU A CA 1
ATOM 1581 C C . GLU A 1 190 ? 9.043 12.467 -8.872 1.00 94.88 190 GLU A C 1
ATOM 1583 O O . GLU A 1 190 ? 8.853 12.708 -7.679 1.00 94.88 190 GLU A O 1
ATOM 1588 N N . ILE A 1 191 ? 8.573 11.359 -9.459 1.00 96.00 191 ILE A N 1
ATOM 1589 C CA . ILE A 1 191 ? 7.791 10.341 -8.737 1.00 96.00 191 ILE A CA 1
ATOM 1590 C C . ILE A 1 191 ? 8.620 9.745 -7.591 1.00 96.00 191 ILE A C 1
ATOM 1592 O O . ILE A 1 191 ? 8.140 9.644 -6.458 1.00 96.00 191 ILE A O 1
ATOM 1596 N N . ALA A 1 192 ? 9.880 9.387 -7.861 1.00 94.81 192 ALA A N 1
ATOM 1597 C CA . ALA A 1 192 ? 10.787 8.856 -6.849 1.00 94.81 192 ALA A CA 1
ATOM 1598 C C . ALA A 1 192 ? 11.055 9.868 -5.725 1.00 94.81 192 ALA A C 1
ATOM 1600 O O . ALA A 1 192 ? 11.018 9.499 -4.552 1.00 94.81 192 ALA A O 1
ATOM 1601 N N . ASN A 1 193 ? 11.261 11.146 -6.057 1.00 94.19 193 ASN A N 1
ATOM 1602 C CA . ASN A 1 193 ? 11.450 12.215 -5.075 1.00 94.19 193 ASN A CA 1
ATOM 1603 C C . ASN A 1 193 ? 10.210 12.444 -4.215 1.00 94.19 193 ASN A C 1
ATOM 1605 O O . ASN A 1 193 ? 10.337 12.557 -2.998 1.00 94.19 193 ASN A O 1
ATOM 1609 N N . TYR A 1 194 ? 9.022 12.489 -4.819 1.00 94.12 194 TYR A N 1
ATOM 1610 C CA . TYR A 1 194 ? 7.772 12.677 -4.086 1.00 94.12 194 TYR A CA 1
ATOM 1611 C C . TYR A 1 194 ? 7.571 11.577 -3.036 1.00 94.12 194 TYR A C 1
ATOM 1613 O O . TYR A 1 194 ? 7.209 11.851 -1.893 1.00 94.12 194 TYR A O 1
ATOM 1621 N N . LEU A 1 195 ? 7.863 10.325 -3.400 1.00 91.44 195 LEU A N 1
ATOM 1622 C CA . LEU A 1 195 ? 7.699 9.195 -2.495 1.00 91.44 195 LEU A CA 1
ATOM 1623 C C . LEU A 1 195 ? 8.821 9.066 -1.467 1.00 91.44 195 LEU A C 1
ATOM 1625 O O . LEU A 1 195 ? 8.542 8.761 -0.307 1.00 91.44 195 LEU A O 1
ATOM 1629 N N . LEU A 1 196 ? 10.080 9.245 -1.861 1.00 92.38 196 LEU A N 1
ATOM 1630 C CA . LEU A 1 196 ? 11.237 8.916 -1.022 1.00 92.38 196 LEU A CA 1
ATOM 1631 C C . LEU A 1 196 ? 11.825 10.122 -0.289 1.00 92.38 196 LEU A C 1
ATOM 1633 O O . LEU A 1 196 ? 12.419 9.940 0.777 1.00 92.38 196 LEU A O 1
ATOM 1637 N N . GLY A 1 197 ? 11.636 11.335 -0.811 1.00 91.00 197 GLY A N 1
ATOM 1638 C CA . GLY A 1 197 ? 12.181 12.565 -0.247 1.00 91.00 197 GLY A CA 1
ATOM 1639 C C . GLY A 1 197 ? 13.683 12.449 0.005 1.00 91.00 197 GLY A C 1
ATOM 1640 O O . GLY A 1 197 ? 14.462 12.113 -0.885 1.00 91.00 197 GLY A O 1
ATOM 1641 N N . GLU A 1 198 ? 14.100 12.668 1.251 1.00 83.81 198 GLU A N 1
ATOM 1642 C CA . GLU A 1 198 ? 15.511 12.604 1.647 1.00 83.81 198 GLU A CA 1
ATOM 1643 C C . GLU A 1 198 ? 16.155 11.229 1.451 1.00 83.81 198 GLU A C 1
ATOM 1645 O O . GLU A 1 198 ? 17.350 11.163 1.170 1.00 83.81 198 GLU A O 1
ATOM 1650 N N . LYS A 1 199 ? 15.381 10.136 1.510 1.00 83.38 199 LYS A N 1
ATOM 1651 C CA . LYS A 1 199 ? 15.905 8.785 1.249 1.00 83.38 199 LYS A CA 1
ATOM 1652 C C . LYS A 1 199 ? 16.361 8.598 -0.198 1.00 83.38 199 LYS A C 1
ATOM 1654 O O . LYS A 1 199 ? 17.139 7.693 -0.467 1.00 83.38 199 LYS A O 1
ATOM 1659 N N . LEU A 1 200 ? 15.910 9.432 -1.139 1.00 85.56 200 LEU A N 1
ATOM 1660 C CA . LEU A 1 200 ? 16.454 9.381 -2.495 1.00 85.56 200 LEU A CA 1
ATOM 1661 C C . LEU A 1 200 ? 17.890 9.914 -2.536 1.00 85.56 200 LEU A C 1
ATOM 1663 O O . LEU A 1 200 ? 18.700 9.388 -3.284 1.00 85.56 200 LEU A O 1
ATOM 1667 N N . LYS A 1 201 ? 18.237 10.902 -1.697 1.00 83.19 201 LYS A N 1
ATOM 1668 C CA . LYS A 1 201 ? 19.592 11.486 -1.655 1.00 83.19 201 LYS A CA 1
ATOM 1669 C C . LYS A 1 201 ? 20.654 10.473 -1.228 1.00 83.19 201 LYS A C 1
ATOM 1671 O O . LYS A 1 201 ? 21.819 10.641 -1.565 1.00 83.19 201 LYS A O 1
ATOM 1676 N N . THR A 1 202 ? 20.258 9.437 -0.486 1.00 82.25 202 THR A N 1
ATOM 1677 C CA . THR A 1 202 ? 21.154 8.340 -0.097 1.00 82.25 202 THR A CA 1
ATOM 1678 C C . THR A 1 202 ? 21.358 7.318 -1.214 1.00 82.25 202 THR A C 1
ATOM 1680 O O . THR A 1 202 ? 22.259 6.493 -1.115 1.00 82.25 202 THR A O 1
ATOM 1683 N N . VAL A 1 203 ? 20.526 7.344 -2.260 1.00 82.69 203 VAL A N 1
ATOM 1684 C CA . VAL A 1 203 ? 20.670 6.485 -3.435 1.00 82.69 203 VAL A CA 1
ATOM 1685 C C . VAL A 1 203 ? 21.422 7.267 -4.501 1.00 82.69 203 VAL A C 1
ATOM 1687 O O . VAL A 1 203 ? 20.916 8.242 -5.053 1.00 82.69 203 VAL A O 1
ATOM 1690 N N . GLU A 1 204 ? 22.630 6.824 -4.831 1.00 81.62 204 GLU A N 1
ATOM 1691 C CA . GLU A 1 204 ? 23.328 7.349 -5.996 1.00 81.62 204 GLU A CA 1
ATOM 1692 C C . GLU A 1 204 ? 22.586 6.881 -7.254 1.00 81.62 204 GLU A C 1
ATOM 1694 O O . GLU A 1 204 ? 22.678 5.721 -7.656 1.00 81.62 204 GLU A O 1
ATOM 1699 N N . VAL A 1 205 ? 21.799 7.783 -7.844 1.00 75.06 205 VAL A N 1
ATOM 1700 C CA . VAL A 1 205 ? 20.850 7.506 -8.937 1.00 75.06 205 VAL A CA 1
ATOM 1701 C C . VAL A 1 205 ? 21.538 6.930 -10.193 1.00 75.06 205 VAL A C 1
ATOM 1703 O O . VAL A 1 205 ? 20.892 6.277 -11.005 1.00 75.06 205 VAL A O 1
ATOM 1706 N N . SER A 1 206 ? 22.854 7.107 -10.336 1.00 71.31 206 SER A N 1
ATOM 1707 C CA . SER A 1 206 ? 23.684 6.563 -11.422 1.00 71.31 206 SER A CA 1
ATOM 1708 C C . SER A 1 206 ? 24.313 5.193 -11.138 1.00 71.31 206 SER A C 1
ATOM 1710 O O . SER A 1 206 ? 25.008 4.657 -12.000 1.00 71.31 206 SER A O 1
ATOM 1712 N N . SER A 1 207 ? 24.111 4.618 -9.951 1.00 80.06 207 SER A N 1
ATOM 1713 C CA . SER A 1 207 ? 24.691 3.317 -9.593 1.00 80.06 207 SER A CA 1
ATOM 1714 C C . SER A 1 207 ? 23.911 2.140 -10.200 1.00 80.06 207 SER A C 1
ATOM 1716 O O . SER A 1 207 ? 22.697 2.224 -10.401 1.00 80.06 207 SER A O 1
ATOM 1718 N N . LEU A 1 208 ? 24.600 1.016 -10.442 1.00 77.69 208 LEU A N 1
ATOM 1719 C CA . LEU A 1 208 ? 24.037 -0.227 -11.006 1.00 77.69 208 LEU A CA 1
ATOM 1720 C C . LEU A 1 208 ? 22.834 -0.777 -10.211 1.00 77.69 208 LEU A C 1
ATOM 1722 O O . LEU A 1 208 ? 21.956 -1.407 -10.777 1.00 77.69 208 LEU A O 1
ATOM 1726 N N . SER A 1 209 ? 22.724 -0.503 -8.911 1.00 85.25 209 SER A N 1
ATOM 1727 C CA . SER A 1 209 ? 21.626 -1.000 -8.063 1.00 85.25 209 SER A CA 1
ATOM 1728 C C . SER A 1 209 ? 20.574 0.056 -7.716 1.00 85.25 209 SER A C 1
ATOM 1730 O O . SER A 1 209 ? 19.651 -0.219 -6.941 1.00 85.25 209 SER A O 1
ATOM 1732 N N . SER A 1 210 ? 20.692 1.265 -8.264 1.00 91.25 210 SER A N 1
ATOM 1733 C CA . SER A 1 210 ? 19.839 2.407 -7.916 1.00 91.25 210 SER A CA 1
ATOM 1734 C C . SER A 1 210 ? 18.351 2.128 -8.144 1.00 91.25 210 SER A C 1
ATOM 1736 O O . SER A 1 210 ? 17.539 2.356 -7.246 1.00 91.25 210 SER A O 1
ATOM 1738 N N . LEU A 1 211 ? 17.994 1.559 -9.299 1.00 94.06 211 LEU A N 1
ATOM 1739 C CA . LEU A 1 211 ? 16.609 1.239 -9.646 1.00 94.06 211 LEU A CA 1
ATOM 1740 C C . LEU A 1 211 ? 16.006 0.200 -8.695 1.00 94.06 211 LEU A C 1
ATOM 1742 O O . LEU A 1 211 ? 14.941 0.430 -8.124 1.00 94.06 211 LEU A O 1
ATOM 1746 N N . GLN A 1 212 ? 16.701 -0.924 -8.495 1.00 94.00 212 GLN A N 1
ATOM 1747 C CA . GLN A 1 212 ? 16.267 -1.984 -7.582 1.00 94.00 212 GLN A CA 1
ATOM 1748 C C . GLN A 1 212 ? 16.082 -1.441 -6.158 1.00 94.00 212 GLN A C 1
ATOM 1750 O O . GLN A 1 212 ? 15.109 -1.775 -5.482 1.00 94.00 212 GLN A O 1
ATOM 1755 N N . THR A 1 213 ? 16.992 -0.567 -5.720 1.00 94.25 213 THR A N 1
ATOM 1756 C CA . THR A 1 213 ? 16.938 0.070 -4.400 1.00 94.25 213 THR A CA 1
ATOM 1757 C C . THR A 1 213 ? 15.708 0.965 -4.270 1.00 94.25 213 THR A C 1
ATOM 1759 O O . THR A 1 213 ? 14.986 0.874 -3.281 1.00 94.25 213 THR A O 1
ATOM 1762 N N . ILE A 1 214 ? 15.415 1.793 -5.277 1.00 95.12 214 ILE A N 1
ATOM 1763 C CA . ILE A 1 214 ? 14.234 2.671 -5.286 1.00 95.12 214 ILE A CA 1
ATOM 1764 C C . ILE A 1 214 ? 12.940 1.859 -5.253 1.00 95.12 214 ILE A C 1
ATOM 1766 O O . ILE A 1 214 ? 12.061 2.157 -4.444 1.00 95.12 214 ILE A O 1
ATOM 1770 N N . ILE A 1 215 ? 12.843 0.806 -6.068 1.00 96.06 215 ILE A N 1
ATOM 1771 C CA . ILE A 1 215 ? 11.688 -0.102 -6.076 1.00 96.06 215 ILE A CA 1
ATOM 1772 C C . ILE A 1 215 ? 11.514 -0.748 -4.695 1.00 96.06 215 ILE A C 1
ATOM 1774 O O . ILE A 1 215 ? 10.414 -0.731 -4.146 1.00 96.06 215 ILE A O 1
ATOM 1778 N N . GLY A 1 216 ? 12.600 -1.234 -4.088 1.00 96.19 216 GLY A N 1
ATOM 1779 C CA . GLY A 1 216 ? 12.569 -1.793 -2.735 1.00 96.19 216 GLY A CA 1
ATOM 1780 C C . GLY A 1 216 ? 12.107 -0.782 -1.680 1.00 96.19 216 GLY A C 1
ATOM 1781 O O . GLY A 1 216 ? 11.320 -1.124 -0.801 1.00 96.19 216 GLY A O 1
ATOM 1782 N N . LEU A 1 217 ? 12.522 0.484 -1.788 1.00 96.12 217 LEU A N 1
ATOM 1783 C CA . LEU A 1 217 ? 12.077 1.548 -0.884 1.00 96.12 217 LEU A CA 1
ATOM 1784 C C . LEU A 1 217 ? 10.596 1.913 -1.074 1.00 96.12 217 LEU A C 1
ATOM 1786 O O . LEU A 1 217 ? 9.920 2.232 -0.091 1.00 96.12 217 LEU A O 1
ATOM 1790 N N . PHE A 1 218 ? 10.073 1.868 -2.304 1.00 96.88 218 PHE A N 1
ATOM 1791 C CA . PHE A 1 218 ? 8.638 2.039 -2.556 1.00 96.88 218 PHE A CA 1
ATOM 1792 C C . PHE A 1 218 ? 7.846 0.917 -1.885 1.00 96.88 218 PHE A C 1
ATOM 1794 O O . PHE A 1 218 ? 6.889 1.172 -1.155 1.00 96.88 218 PHE A O 1
ATOM 1801 N N . GLU A 1 219 ? 8.272 -0.324 -2.102 1.00 97.69 219 GLU A N 1
ATOM 1802 C CA . GLU A 1 219 ? 7.613 -1.510 -1.561 1.00 97.69 219 GLU A CA 1
ATOM 1803 C C . GLU A 1 219 ? 7.663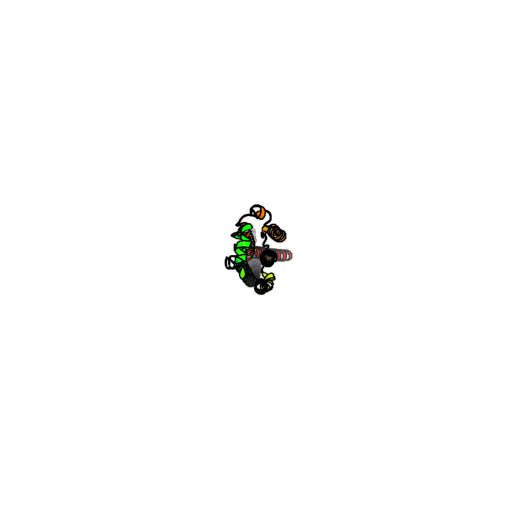 -1.531 -0.038 1.00 97.69 219 GLU A C 1
ATOM 1805 O O . GLU A 1 219 ? 6.652 -1.811 0.599 1.00 97.69 219 GLU A O 1
ATOM 1810 N N . GLN A 1 220 ? 8.787 -1.127 0.557 1.00 97.19 220 GLN A N 1
ATOM 1811 C CA . GLN A 1 220 ? 8.900 -0.960 2.001 1.00 97.19 220 GLN A CA 1
ATOM 1812 C C . GLN A 1 220 ? 7.874 0.049 2.533 1.00 97.19 220 GLN A C 1
ATOM 1814 O O . GLN A 1 220 ? 7.204 -0.233 3.523 1.00 97.19 220 GLN A O 1
ATOM 1819 N N . LYS A 1 221 ? 7.714 1.211 1.883 1.00 96.62 221 LYS A N 1
ATOM 1820 C CA . LYS A 1 221 ? 6.712 2.210 2.294 1.00 96.62 221 LYS A CA 1
ATOM 1821 C C . LYS A 1 221 ? 5.291 1.666 2.211 1.00 96.62 221 LYS A C 1
ATOM 1823 O O . LYS A 1 221 ? 4.501 1.918 3.117 1.00 96.62 221 LYS A O 1
ATOM 1828 N N . ILE A 1 222 ? 4.985 0.923 1.150 1.00 97.62 222 ILE A N 1
ATOM 1829 C CA . ILE A 1 222 ? 3.685 0.276 0.978 1.00 97.62 222 ILE A CA 1
ATOM 1830 C C . ILE A 1 222 ? 3.445 -0.747 2.093 1.00 97.62 222 ILE A C 1
ATOM 1832 O O . ILE A 1 222 ? 2.411 -0.675 2.748 1.00 97.62 222 ILE A O 1
ATOM 1836 N N . ILE A 1 223 ? 4.406 -1.638 2.360 1.00 97.69 223 ILE A N 1
ATOM 1837 C CA . ILE A 1 223 ? 4.308 -2.649 3.425 1.00 97.69 223 ILE A CA 1
ATOM 1838 C C . ILE A 1 223 ? 4.098 -1.982 4.784 1.00 97.69 223 ILE A C 1
ATOM 1840 O O . ILE A 1 223 ? 3.194 -2.364 5.516 1.00 97.69 223 ILE A O 1
ATOM 1844 N N . THR A 1 224 ? 4.863 -0.938 5.107 1.00 95.69 224 THR A N 1
ATOM 1845 C CA . THR A 1 224 ? 4.690 -0.205 6.369 1.00 95.69 224 THR A CA 1
ATOM 1846 C C . THR A 1 224 ? 3.290 0.403 6.498 1.00 95.69 224 THR A C 1
ATOM 1848 O O . THR A 1 224 ? 2.720 0.418 7.587 1.00 95.69 224 THR A O 1
ATOM 1851 N N . GLU A 1 225 ? 2.711 0.919 5.413 1.00 95.00 225 GLU A N 1
ATOM 1852 C CA . GLU A 1 225 ? 1.348 1.456 5.447 1.00 95.00 225 GLU A CA 1
ATOM 1853 C C . GLU A 1 225 ? 0.289 0.341 5.544 1.00 95.00 225 GLU A C 1
ATOM 1855 O O . GLU A 1 225 ? -0.677 0.482 6.295 1.00 95.00 225 GLU A O 1
ATOM 1860 N N . MET A 1 226 ? 0.503 -0.800 4.878 1.00 95.50 226 MET A N 1
ATOM 1861 C CA . MET A 1 226 ? -0.316 -2.007 5.049 1.00 95.50 226 MET A CA 1
ATOM 1862 C C . MET A 1 226 ? -0.287 -2.505 6.497 1.00 95.50 226 MET A C 1
ATOM 1864 O O . MET A 1 226 ? -1.337 -2.777 7.067 1.00 95.50 226 MET A O 1
ATOM 1868 N N . GLU A 1 227 ? 0.886 -2.581 7.127 1.00 93.31 227 GLU A N 1
ATOM 1869 C CA . GLU A 1 227 ? 1.039 -3.005 8.523 1.00 93.31 227 GLU A CA 1
ATOM 1870 C C . GLU A 1 227 ? 0.247 -2.108 9.474 1.00 93.31 227 GLU A C 1
ATOM 1872 O O . GLU A 1 227 ? -0.464 -2.612 10.343 1.00 93.31 227 GLU A O 1
ATOM 1877 N N . LYS A 1 228 ? 0.289 -0.781 9.289 1.00 90.25 228 LYS A N 1
ATOM 1878 C CA . LYS A 1 228 ? -0.545 0.140 10.079 1.00 90.25 228 LYS A CA 1
ATOM 1879 C C . LYS A 1 228 ? -2.026 -0.176 9.914 1.00 90.25 228 LYS A C 1
ATOM 1881 O O . LYS A 1 228 ? -2.745 -0.247 10.908 1.00 90.25 228 LYS A O 1
ATOM 1886 N N . LEU A 1 229 ? -2.459 -0.401 8.676 1.00 88.69 229 LEU A N 1
ATOM 1887 C CA . LEU A 1 229 ? -3.847 -0.684 8.342 1.00 88.69 229 LEU A CA 1
ATOM 1888 C C . LEU A 1 229 ? -4.331 -2.032 8.917 1.00 88.69 229 LEU A C 1
ATOM 1890 O O . LEU A 1 229 ? -5.464 -2.118 9.396 1.00 88.69 229 LEU A O 1
ATOM 1894 N N . ILE A 1 230 ? -3.474 -3.059 8.895 1.00 88.75 230 ILE A N 1
ATOM 1895 C CA . ILE A 1 230 ? -3.760 -4.426 9.360 1.00 88.75 230 ILE A CA 1
ATOM 1896 C C . ILE A 1 230 ? -3.663 -4.552 10.878 1.00 88.75 230 ILE A C 1
ATOM 1898 O O . ILE A 1 230 ? -4.486 -5.245 11.470 1.00 88.75 230 ILE A O 1
ATOM 1902 N N . SER A 1 231 ? -2.689 -3.887 11.510 1.00 82.44 231 SER A N 1
ATOM 1903 C CA . SER A 1 231 ? -2.366 -4.026 12.941 1.00 82.44 231 SER A CA 1
ATOM 1904 C C . SER A 1 231 ? -3.541 -3.761 13.882 1.00 82.44 231 SER A C 1
ATOM 1906 O O . SER A 1 231 ? -3.435 -3.995 15.083 1.00 82.44 231 SER A O 1
ATOM 1908 N N . GLY A 1 232 ? -4.645 -3.215 13.366 1.00 69.75 232 GLY A N 1
ATOM 1909 C CA . GLY A 1 232 ? -5.831 -2.921 14.147 1.00 69.75 232 GLY A CA 1
ATOM 1910 C C . GLY A 1 232 ? -5.583 -1.828 15.177 1.00 69.75 232 GLY A C 1
ATOM 1911 O O . GLY A 1 232 ? -6.493 -1.519 15.926 1.00 69.75 232 GLY A O 1
ATOM 1912 N N . LYS A 1 233 ? -4.402 -1.190 15.213 1.00 69.56 233 LYS A N 1
ATOM 1913 C CA . LYS A 1 233 ? -4.090 -0.122 16.169 1.00 69.56 233 LYS A CA 1
ATOM 1914 C C . LYS A 1 233 ? -5.105 1.013 16.069 1.00 69.56 233 LYS A C 1
ATOM 1916 O O . LYS A 1 233 ? -5.647 1.446 17.078 1.00 69.56 233 LYS A O 1
ATOM 1921 N N . THR A 1 234 ? -5.446 1.402 14.843 1.00 66.00 234 THR A N 1
ATOM 1922 C CA . THR A 1 234 ? -6.515 2.367 14.571 1.00 66.00 234 THR A CA 1
ATOM 1923 C C . THR A 1 234 ? -7.879 1.856 15.042 1.00 66.00 234 THR A C 1
ATOM 1925 O O . THR A 1 234 ? -8.650 2.618 15.610 1.00 66.00 234 THR A O 1
ATOM 1928 N N . ALA A 1 235 ? -8.182 0.567 14.857 1.00 63.84 235 ALA A N 1
ATOM 1929 C CA . ALA A 1 235 ? -9.444 -0.021 15.309 1.00 63.84 235 ALA A CA 1
ATOM 1930 C C . ALA A 1 235 ? -9.542 -0.075 16.845 1.00 63.84 235 ALA A C 1
ATOM 1932 O O . ALA A 1 235 ? -10.589 0.244 17.404 1.00 63.84 235 ALA A O 1
ATOM 1933 N N . SER A 1 236 ? -8.448 -0.406 17.530 1.00 66.00 236 SER A N 1
ATOM 1934 C CA . SER A 1 236 ? -8.341 -0.411 18.989 1.00 66.00 236 SER A CA 1
ATOM 1935 C C . SER A 1 236 ? -8.454 0.998 19.569 1.00 66.00 236 SER A C 1
ATOM 1937 O O . SER A 1 236 ? -9.175 1.191 20.542 1.00 66.00 236 SER A O 1
ATOM 1939 N N . GLU A 1 237 ? -7.805 1.995 18.960 1.00 73.25 237 GLU A N 1
ATOM 1940 C CA . GLU A 1 237 ? -7.921 3.402 19.368 1.00 73.25 237 GLU A CA 1
ATOM 1941 C C . GLU A 1 237 ? -9.349 3.933 19.179 1.00 73.25 237 GLU A C 1
ATOM 1943 O O . GLU A 1 237 ? -9.883 4.586 20.075 1.00 73.25 237 GLU A O 1
ATOM 1948 N N . ILE A 1 238 ? -10.001 3.616 18.054 1.00 71.00 238 ILE A N 1
ATOM 1949 C CA . ILE A 1 238 ? -11.402 3.992 17.814 1.00 71.00 238 ILE A CA 1
ATOM 1950 C C . ILE A 1 238 ? -12.322 3.300 18.822 1.00 71.00 238 ILE A C 1
ATOM 1952 O O . ILE A 1 238 ? -13.110 3.977 19.474 1.00 71.00 238 ILE A O 1
ATOM 1956 N N . SER A 1 239 ? -12.189 1.984 19.011 1.00 65.94 239 SER A N 1
ATOM 1957 C CA . SER A 1 239 ? -13.020 1.220 19.954 1.00 65.94 239 SER A CA 1
ATOM 1958 C C . SER A 1 239 ? -12.867 1.734 21.385 1.00 65.94 239 SER A C 1
ATOM 1960 O O . SER A 1 239 ? -13.850 1.859 22.111 1.00 65.94 239 SER A O 1
ATOM 1962 N N . PHE A 1 240 ? -11.642 2.080 21.786 1.00 74.75 240 PHE A N 1
ATOM 1963 C CA . PHE A 1 240 ? -11.367 2.676 23.088 1.00 74.75 240 PHE A CA 1
ATOM 1964 C C . PHE A 1 240 ? -12.012 4.060 23.235 1.00 74.75 240 PHE A C 1
ATOM 1966 O O . PHE A 1 240 ? -12.643 4.341 24.253 1.00 74.75 240 PHE A O 1
ATOM 1973 N N . ASN A 1 241 ? -11.898 4.913 22.215 1.00 79.50 241 ASN A N 1
ATOM 1974 C CA . ASN A 1 241 ? -12.494 6.248 22.229 1.00 79.50 241 ASN A CA 1
ATOM 1975 C C . ASN A 1 241 ? -14.028 6.205 22.227 1.00 79.50 241 ASN A C 1
ATOM 1977 O O . ASN A 1 241 ? -14.651 6.975 22.953 1.00 79.50 241 ASN A O 1
ATOM 1981 N N . GLU A 1 242 ? -14.645 5.304 21.465 1.00 76.62 242 GLU A N 1
ATOM 1982 C CA . GLU A 1 242 ? -16.100 5.120 21.471 1.00 76.62 242 GLU A CA 1
ATOM 1983 C C . GLU A 1 242 ? -16.587 4.550 22.807 1.00 76.62 242 GLU A C 1
ATOM 1985 O O . GLU A 1 242 ? -17.536 5.075 23.388 1.00 76.62 242 GLU A O 1
ATOM 1990 N N . ALA A 1 243 ? -15.887 3.563 23.376 1.00 75.62 243 ALA A N 1
ATOM 1991 C CA . ALA A 1 243 ? -16.191 3.071 24.719 1.00 75.62 243 ALA A CA 1
ATOM 1992 C C . ALA A 1 243 ? -16.108 4.192 25.770 1.00 75.62 243 ALA A C 1
ATOM 1994 O O . ALA A 1 243 ? -16.970 4.292 26.643 1.00 75.62 243 ALA A O 1
ATOM 1995 N N . LYS A 1 244 ? -15.108 5.074 25.658 1.00 82.12 244 LYS A N 1
ATOM 1996 C CA . LYS A 1 244 ? -14.966 6.244 26.528 1.00 82.12 244 LYS A CA 1
ATOM 1997 C C . LYS A 1 244 ? -16.142 7.217 26.382 1.00 82.12 244 LYS A C 1
ATOM 1999 O O . LYS A 1 244 ? -16.701 7.613 27.400 1.00 82.12 244 LYS A O 1
ATOM 2004 N N . LYS A 1 245 ? -16.558 7.551 25.155 1.00 83.56 245 LYS A N 1
ATOM 2005 C CA . LYS A 1 245 ? -17.724 8.422 24.908 1.00 83.56 245 LYS A CA 1
ATOM 2006 C C . LYS A 1 245 ? -19.009 7.843 25.492 1.00 83.56 245 LYS A C 1
ATOM 2008 O O . LYS A 1 245 ? -19.790 8.569 26.095 1.00 83.56 245 LYS A O 1
ATOM 2013 N N . ILE A 1 246 ? -19.225 6.535 25.347 1.00 79.69 246 ILE A N 1
ATOM 2014 C CA . ILE A 1 246 ? -20.401 5.870 25.920 1.00 79.69 246 ILE A CA 1
ATOM 2015 C C . ILE A 1 246 ? -20.385 5.984 27.452 1.00 79.69 246 ILE A C 1
ATOM 2017 O O . ILE A 1 246 ? -21.412 6.287 28.054 1.00 79.69 246 ILE A O 1
ATOM 2021 N N . LEU A 1 247 ? -19.225 5.792 28.090 1.00 78.56 247 LEU A N 1
ATOM 2022 C CA . LEU A 1 247 ? -19.080 5.972 29.539 1.00 78.56 247 LEU A CA 1
ATOM 2023 C C . LEU A 1 247 ? -19.330 7.422 29.979 1.00 78.56 247 LEU A C 1
ATOM 2025 O O . LEU A 1 247 ? -19.945 7.644 31.020 1.00 78.56 247 LEU A O 1
ATOM 2029 N N . GLU A 1 248 ? -18.870 8.403 29.205 1.00 84.19 248 GLU A N 1
ATOM 2030 C CA . GLU A 1 248 ? -19.130 9.824 29.463 1.00 84.19 248 GLU A CA 1
ATOM 2031 C C . GLU A 1 248 ? -20.634 10.134 29.398 1.00 84.19 248 GLU A C 1
ATOM 2033 O O . GLU A 1 248 ? -21.168 10.709 30.344 1.00 84.19 248 GLU A O 1
ATOM 2038 N N . LEU A 1 249 ? -21.336 9.653 28.366 1.00 80.12 249 LEU A N 1
ATOM 2039 C CA . LEU A 1 249 ? -22.784 9.838 28.208 1.00 80.12 249 LEU A CA 1
ATOM 2040 C C . LEU A 1 249 ? -23.596 9.197 29.342 1.00 80.12 249 LEU A C 1
ATOM 2042 O O . LEU A 1 249 ? -24.553 9.793 29.827 1.00 80.12 249 LEU A O 1
ATOM 2046 N N . ILE A 1 250 ? -23.213 8.000 29.800 1.00 76.56 250 ILE A N 1
ATOM 2047 C CA . ILE A 1 250 ? -23.874 7.348 30.944 1.00 76.56 250 ILE A CA 1
ATOM 2048 C C . ILE A 1 250 ? -23.729 8.208 32.208 1.00 76.56 250 ILE A C 1
ATOM 2050 O O . ILE A 1 250 ? -24.703 8.406 32.933 1.00 76.56 250 ILE A O 1
ATOM 2054 N N . ASN A 1 251 ? -22.536 8.759 32.447 1.00 76.69 251 ASN A N 1
ATOM 2055 C CA . ASN A 1 251 ? -22.278 9.609 33.609 1.00 76.69 251 ASN A CA 1
ATOM 2056 C C . ASN A 1 251 ? -23.015 10.958 33.547 1.00 76.69 251 ASN A C 1
ATOM 2058 O O . ASN A 1 251 ? -23.309 11.530 34.595 1.00 76.69 251 ASN A O 1
ATOM 2062 N N . GLU A 1 252 ? -23.290 11.495 32.356 1.00 78.25 252 GLU A N 1
ATOM 2063 C CA . GLU A 1 252 ? -24.103 12.709 32.192 1.00 78.25 252 GLU A CA 1
ATOM 2064 C C . GLU A 1 252 ? -25.584 12.441 32.481 1.00 78.25 252 GLU A C 1
ATOM 2066 O O . GLU A 1 252 ? -26.197 13.180 33.248 1.00 78.25 252 GLU A O 1
ATOM 2071 N N . VAL A 1 253 ? -26.136 11.335 31.972 1.00 72.31 253 VAL A N 1
ATOM 2072 C CA . VAL A 1 253 ? -27.535 10.943 32.227 1.00 72.31 253 VAL A CA 1
ATOM 2073 C C . VAL A 1 253 ? -27.804 10.686 33.715 1.00 72.31 253 VAL A C 1
ATOM 2075 O O . VAL A 1 253 ? -28.899 10.974 34.201 1.00 72.31 253 VAL A O 1
ATOM 2078 N N . ASP A 1 254 ? -26.821 10.167 34.456 1.00 64.38 254 ASP A N 1
ATOM 2079 C CA . ASP A 1 254 ? -26.943 9.989 35.908 1.00 64.38 254 ASP A CA 1
ATOM 2080 C C . ASP A 1 254 ? -26.871 11.314 36.682 1.00 64.38 254 ASP A C 1
ATOM 2082 O O . ASP A 1 254 ? -27.470 11.414 37.751 1.00 64.38 254 ASP A O 1
ATOM 2086 N N . LYS A 1 255 ? -26.198 12.349 36.160 1.00 64.25 255 LYS A N 1
ATOM 2087 C CA . LYS A 1 255 ? -26.160 13.677 36.800 1.00 64.25 255 LYS A CA 1
ATOM 2088 C C . LYS A 1 255 ? -27.477 14.433 36.673 1.00 64.25 255 LYS A C 1
ATOM 2090 O O . LYS A 1 255 ? -27.836 15.126 37.611 1.00 64.25 255 LYS A O 1
ATOM 2095 N N . ASP A 1 256 ? -28.203 14.269 35.571 1.00 57.19 256 ASP A N 1
ATOM 2096 C CA . ASP A 1 256 ? -29.493 14.944 35.354 1.00 57.19 256 ASP A CA 1
ATOM 2097 C C . ASP A 1 256 ? -30.655 14.319 36.156 1.00 57.19 256 ASP A C 1
ATOM 2099 O O . ASP A 1 256 ? -31.768 14.850 36.170 1.00 57.19 256 ASP A O 1
ATOM 2103 N N . LYS A 1 257 ? -30.424 13.181 36.826 1.00 52.59 257 LYS A N 1
ATOM 2104 C CA . LYS A 1 257 ? -31.415 12.504 37.681 1.00 52.59 257 LYS A CA 1
ATOM 2105 C C . LYS A 1 257 ? -31.367 12.909 39.162 1.00 52.59 257 LYS A C 1
ATOM 2107 O O . LYS A 1 257 ? -32.243 12.458 39.904 1.00 52.59 257 LYS A O 1
ATOM 2112 N N . TYR A 1 258 ? -30.407 13.737 39.584 1.00 44.91 258 TYR A N 1
ATOM 2113 C CA . TYR A 1 258 ? -30.241 14.221 40.965 1.00 44.91 258 TYR A CA 1
ATOM 2114 C C . TYR A 1 258 ? -30.130 15.745 41.021 1.00 44.91 258 TYR A C 1
ATOM 2116 O O . TYR A 1 258 ? -30.549 16.307 42.059 1.00 44.91 258 TYR A O 1
#